Protein 3CLV (pdb70)

InterPro domains:
  IPR001806 Small GTPase [PF00071] (79-202)
  IPR001806 Small GTPase [PS51421] (2-222)
  IPR001806 Small GTPase [SM00174] (9-204)
  IPR005225 Small GTP-binding domain [TIGR00231] (6-197)
  IPR027417 P-loop containing nucleoside triphosphate hydrolase [G3DSA:3.40.50.300] (1-207)
  IPR027417 P-loop containing nucleoside triphosphate hydrolase [SSF52540] (3-219)

GO terms:
  GO:0005768 endosome (C, IDA)
  GO:0032889 regulation of vacuole fusion, non-autophagic (P, IDA)
  GO:0005515 protein binding (F, IPI)

Solvent-accessible surface area: 9212 Å² total; per-residue (Å²): 116,42,128,83,79,114,30,3,27,0,0,0,0,0,52,69,80,0,14,11,52,12,0,27,36,46,12,54,149,111,48,59,97,122,129,83,137,130,59,172,60,72,28,120,25,76,40,72,6,56,24,62,120,141,69,80,136,133,36,0,81,0,84,0,35,1,60,4,0,30,9,66,13,171,103,89,101,56,12,67,118,16,16,198,59,9,16,0,0,0,0,0,0,7,0,29,48,37,98,0,11,83,89,0,52,67,7,0,77,89,0,93,157,63,52,118,28,20,13,0,0,0,0,3,50,46,60,97,128,108,111,16,90,28,133,76,0,67,64,26,2,127,106,30,130,19,40,34,13,52,0,1,3,99,88,27,59,51,3,116,57,0,0,85,54,0,0,85,49,0,25,145,61,30,127

Secondary structure (DSSP, 8-state):
-----SSEEEEEE--TTSSHHHHHHHHHHS---SS-----S-EEEEEEEETT----TTT-EEEEEEEE-TTGGG-TTTHHHHHTT-SEEEEEEETT-HHHHHHHHHHHHHHHHHS--EEEEEEE-TT----S-HHHHHHHHHHTT-EEEEE-TTT-TTHHHHHHHHHHHHHHHH-

Structure (mmCIF, N/CA/C/O backbone):
data_3CLV
#
_entry.id   3CLV
#
_cell.length_a   66.964
_cell.length_b   66.964
_cell.length_c   76.128
_cell.angle_alpha   90.000
_cell.angle_beta   90.000
_cell.angle_gamma   120.000
#
_symmetry.space_group_name_H-M   'P 32 2 1'
#
loop_
_entity.id
_entity.type
_entity.pdbx_description
1 polymer 'Rab5 protein, putative'
2 non-polymer 'CHLORIDE ION'
3 non-polymer "GUANOSINE-5'-DIPHOSPHATE"
4 water water
#
loop_
_atom_site.group_PDB
_atom_site.id
_atom_site.type_symbol
_atom_site.label_atom_id
_atom_site.label_alt_id
_atom_site.label_comp_id
_atom_site.label_asym_id
_atom_site.label_entity_id
_atom_site.label_seq_id
_atom_site.pdbx_PDB_ins_code
_atom_site.Cartn_x
_atom_site.Cartn_y
_atom_site.Cartn_z
_atom_site.occupancy
_atom_site.B_iso_or_equiv
_atom_site.auth_seq_id
_atom_site.auth_comp_id
_atom_site.auth_asym_id
_atom_site.auth_atom_id
_atom_site.pdbx_PDB_model_num
ATOM 1 N N . GLY A 1 1 ? -16.237 11.247 9.397 1.00 36.48 1 GLY A N 1
ATOM 2 C CA . GLY A 1 1 ? -16.040 9.971 8.642 1.00 36.13 1 GLY A CA 1
ATOM 3 C C . GLY A 1 1 ? -15.048 10.129 7.499 1.00 35.66 1 GLY A C 1
ATOM 4 O O . GLY A 1 1 ? -14.784 11.249 7.058 1.00 36.17 1 GLY A O 1
ATOM 5 N N . MET A 1 2 ? -14.561 9.004 6.967 1.00 34.95 2 MET A N 1
ATOM 6 C CA . MET A 1 2 ? -15.224 7.728 7.204 1.00 33.56 2 MET A CA 1
ATOM 7 C C . MET A 1 2 ? -14.421 6.611 7.873 1.00 33.35 2 MET A C 1
ATOM 8 O O . MET A 1 2 ? -13.402 6.145 7.361 1.00 32.55 2 MET A O 1
ATOM 13 N N . GLU A 1 3 ? -14.947 6.188 9.019 1.00 33.34 3 GLU A N 1
ATOM 14 C CA . GLU A 1 3 ? -14.588 4.954 9.713 1.00 33.32 3 GLU A CA 1
ATOM 15 C C . GLU A 1 3 ? -14.853 3.721 8.820 1.00 32.40 3 GLU A C 1
ATOM 16 O O . GLU A 1 3 ? -15.912 3.618 8.208 1.00 32.47 3 GLU A O 1
ATOM 22 N N . LYS A 1 4 ? -13.887 2.804 8.741 1.00 31.41 4 LYS A N 1
ATOM 23 C CA . LYS A 1 4 ? -14.068 1.528 8.038 1.00 30.70 4 LYS A CA 1
ATOM 24 C C . LYS A 1 4 ? -14.934 0.584 8.894 1.00 29.82 4 LYS A C 1
ATOM 25 O O . LYS A 1 4 ? -14.724 0.481 10.104 1.00 29.61 4 LYS A O 1
ATOM 29 N N . LYS A 1 5 ? -15.920 -0.077 8.279 1.00 28.43 5 LYS A N 1
ATOM 30 C CA . LYS A 1 5 ? -16.858 -0.951 9.008 1.00 27.46 5 LYS A CA 1
ATOM 31 C C . LYS A 1 5 ? -16.929 -2.359 8.415 1.00 26.44 5 LYS A C 1
ATOM 32 O O . LYS A 1 5 ? -16.691 -2.547 7.218 1.00 26.19 5 LYS A O 1
ATOM 38 N N . SER A 1 6 ? -17.290 -3.339 9.244 1.00 25.31 6 SER A N 1
ATOM 39 C CA . SER A 1 6 ? -17.476 -4.717 8.766 1.00 25.05 6 SER A CA 1
ATOM 40 C C . SER A 1 6 ? -18.676 -4.851 7.823 1.00 23.54 6 SER A C 1
ATOM 41 O O . SER A 1 6 ? -18.703 -5.740 6.979 1.00 23.28 6 SER A O 1
ATOM 44 N N . SER A 1 7 ? -19.681 -3.993 8.001 1.00 22.30 7 SER A N 1
ATOM 45 C CA . SER A 1 7 ? -20.707 -3.775 6.968 1.00 20.84 7 SER A CA 1
ATOM 46 C C . SER A 1 7 ? -21.309 -2.371 7.038 1.00 20.12 7 SER A C 1
ATOM 47 O O . SER A 1 7 ? -21.222 -1.676 8.065 1.00 19.47 7 SER A O 1
ATOM 50 N N . TYR A 1 8 ? -21.924 -1.972 5.935 1.00 18.66 8 TYR A N 1
ATOM 51 C CA . TYR A 1 8 ? -22.437 -0.630 5.775 1.00 17.35 8 TYR A CA 1
ATOM 52 C C . TYR A 1 8 ? -23.948 -0.681 5.625 1.00 16.39 8 TYR A C 1
ATOM 53 O O . TYR A 1 8 ? -24.470 -1.138 4.590 1.00 15.96 8 TYR A O 1
ATOM 62 N N . LYS A 1 9 ? -24.645 -0.229 6.672 1.00 14.55 9 LYS A N 1
ATOM 63 C CA . LYS A 1 9 ? -26.108 -0.131 6.614 1.00 13.21 9 LYS A CA 1
ATOM 64 C C . LYS A 1 9 ? -26.533 0.724 5.428 1.00 13.05 9 LYS A C 1
ATOM 65 O O . LYS A 1 9 ? -26.017 1.832 5.226 1.00 13.18 9 LYS A O 1
ATOM 71 N N . THR A 1 10 ? -27.460 0.186 4.633 1.00 12.69 10 THR A N 1
ATOM 72 C CA . THR A 1 10 ? -27.910 0.835 3.410 1.00 13.29 10 THR A CA 1
ATOM 73 C C . THR A 1 10 ? -29.423 0.788 3.371 1.00 13.17 10 THR A C 1
ATOM 74 O O . THR A 1 10 ? -30.020 -0.301 3.322 1.00 13.55 10 THR A O 1
ATOM 78 N N . VAL A 1 11 ? -30.051 1.966 3.433 1.00 14.02 11 VAL A N 1
ATOM 79 C CA . VAL A 1 11 ? -31.504 2.045 3.335 1.00 14.35 11 VAL A CA 1
ATOM 80 C C . VAL A 1 11 ? -31.927 2.047 1.865 1.00 14.82 11 VAL A C 1
ATOM 81 O O . VAL A 1 11 ? -31.446 2.852 1.045 1.00 14.88 11 VAL A O 1
ATOM 85 N N . LEU A 1 12 ? -32.818 1.120 1.540 1.00 14.91 12 LEU A N 1
ATOM 86 C CA . LEU A 1 12 ? -33.392 1.065 0.212 1.00 15.29 12 LEU A CA 1
ATOM 87 C C . LEU A 1 12 ? -34.811 1.599 0.304 1.00 16.00 12 LEU A C 1
ATOM 88 O O . LEU A 1 12 ? -35.690 0.985 0.918 1.00 15.39 12 LEU A O 1
ATOM 93 N N . LEU A 1 13 ? -35.014 2.770 -0.296 1.00 16.57 13 LEU A N 1
ATOM 94 C CA . LEU A 1 13 ? -36.175 3.596 -0.068 1.00 17.15 13 LEU A CA 1
ATOM 95 C C . LEU A 1 13 ? -36.823 3.977 -1.396 1.00 16.54 13 LEU A C 1
ATOM 96 O O . LEU A 1 13 ? -36.132 4.191 -2.384 1.00 15.31 13 LEU A O 1
ATOM 101 N N . GLY A 1 14 ? -38.149 4.087 -1.404 1.00 16.01 14 GLY A N 1
ATOM 102 C CA . GLY A 1 14 ? -38.892 4.524 -2.597 1.00 17.15 14 GLY A CA 1
ATOM 103 C C . GLY A 1 14 ? -40.355 4.183 -2.417 1.00 17.23 14 GLY A C 1
ATOM 104 O O . GLY A 1 14 ? -40.700 3.374 -1.546 1.00 16.85 14 GLY A O 1
ATOM 105 N N . GLU A 1 15 ? -41.214 4.792 -3.231 1.00 17.95 15 GLU A N 1
ATOM 106 C CA . GLU A 1 15 ? -42.662 4.542 -3.165 1.00 19.09 15 GLU A CA 1
ATOM 107 C C . GLU A 1 15 ? -42.956 3.062 -3.503 1.00 18.65 15 GLU A C 1
ATOM 108 O O . GLU A 1 15 ? -42.214 2.449 -4.266 1.00 17.84 15 GLU A O 1
ATOM 114 N N . SER A 1 16 ? -44.014 2.470 -2.943 1.00 18.46 16 SER A N 1
ATOM 115 C CA . SER A 1 16 ? -44.399 1.130 -3.388 1.00 18.69 16 SER A CA 1
ATOM 116 C C . SER A 1 16 ? -44.594 1.066 -4.905 1.00 17.82 16 SER A C 1
ATOM 117 O O . SER A 1 16 ? -45.068 2.028 -5.541 1.00 16.90 16 SER A O 1
ATOM 120 N N . SER A 1 17 ? -44.164 -0.067 -5.458 1.00 17.64 17 SER A N 1
ATOM 121 C CA . SER A 1 17 ? -44.249 -0.417 -6.882 1.00 17.98 17 SER A CA 1
ATOM 122 C C . SER A 1 17 ? -43.079 0.031 -7.752 1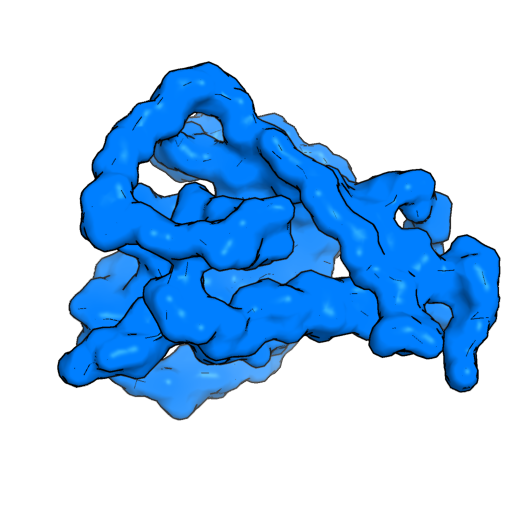.00 17.53 17 SER A C 1
ATOM 123 O O . SER A 1 17 ? -43.026 -0.349 -8.919 1.00 16.93 17 SER A O 1
ATOM 126 N N . VAL A 1 18 ? -42.151 0.815 -7.193 1.00 16.71 18 VAL A N 1
ATOM 127 C CA . VAL A 1 18 ? -40.976 1.305 -7.974 1.00 16.14 18 VAL A CA 1
ATOM 128 C C . VAL A 1 18 ? -39.967 0.216 -8.299 1.00 15.57 18 VAL A C 1
ATOM 129 O O . VAL A 1 18 ? -39.202 0.341 -9.254 1.00 16.37 18 VAL A O 1
ATOM 133 N N . GLY A 1 19 ? -39.973 -0.872 -7.532 1.00 14.82 19 GLY A N 1
ATOM 134 C CA . GLY A 1 19 ? -39.132 -2.013 -7.865 1.00 13.33 19 GLY A CA 1
ATOM 135 C C . GLY A 1 19 ? -38.037 -2.363 -6.863 1.00 13.66 19 GLY A C 1
ATOM 136 O O . GLY A 1 19 ? -37.091 -3.067 -7.209 1.00 13.67 19 GLY A O 1
ATOM 137 N N . LYS A 1 20 ? -38.169 -1.900 -5.622 1.00 13.03 20 LYS A N 1
ATOM 138 C CA . LYS A 1 20 ? -37.194 -2.216 -4.563 1.00 13.15 20 LYS A CA 1
ATOM 139 C C . LYS A 1 20 ? -37.023 -3.729 -4.343 1.00 12.94 20 LYS A C 1
ATOM 140 O O . LYS A 1 20 ? -35.901 -4.216 -4.309 1.00 12.64 20 LYS A O 1
ATOM 146 N N . SER A 1 21 ? -38.116 -4.484 -4.208 1.00 13.65 21 SER A N 1
ATOM 147 C CA . SER A 1 21 ? -37.952 -5.917 -3.917 1.00 13.86 21 SER A CA 1
ATOM 148 C C . SER A 1 21 ? -37.307 -6.586 -5.127 1.00 13.77 21 SER A C 1
ATOM 149 O O . SER A 1 21 ? -36.538 -7.524 -4.978 1.00 13.87 21 SER A O 1
ATOM 152 N N . SER A 1 22 ? -37.617 -6.066 -6.318 1.00 13.81 22 SER A N 1
ATOM 153 C CA . SER A 1 22 ? -37.072 -6.575 -7.576 1.00 14.24 22 SER A CA 1
ATOM 154 C C . SER A 1 22 ? -35.576 -6.295 -7.724 1.00 14.74 22 SER A C 1
ATOM 155 O O . SER A 1 22 ? -34.815 -7.159 -8.174 1.00 14.15 22 SER A O 1
ATOM 158 N N . ILE A 1 23 ? -35.144 -5.094 -7.327 1.00 15.07 23 ILE A N 1
ATOM 159 C CA . ILE A 1 23 ? -33.708 -4.806 -7.283 1.00 14.72 23 ILE A CA 1
ATOM 160 C C . ILE A 1 23 ? -32.988 -5.814 -6.378 1.00 14.94 23 ILE A C 1
ATOM 161 O O . ILE A 1 23 ? -31.942 -6.349 -6.750 1.00 14.45 23 ILE A O 1
ATOM 166 N N . VAL A 1 24 ? -33.538 -6.072 -5.189 1.00 14.49 24 VAL A N 1
ATOM 167 C CA . VAL A 1 24 ? -32.955 -7.047 -4.267 1.00 15.55 24 VAL A CA 1
ATOM 168 C C . VAL A 1 24 ? -32.956 -8.478 -4.858 1.00 15.93 24 VAL A C 1
ATOM 169 O O . VAL A 1 24 ? -31.978 -9.202 -4.730 1.00 16.31 24 VAL A O 1
ATOM 173 N N . LEU A 1 25 ? -34.054 -8.880 -5.493 1.00 16.43 25 LEU A N 1
ATOM 174 C CA . LEU A 1 25 ? -34.116 -10.238 -6.031 1.00 16.35 25 LEU A CA 1
ATOM 175 C C . LEU A 1 25 ? -33.111 -10.471 -7.171 1.00 16.81 25 LEU A C 1
ATOM 176 O O . LEU A 1 25 ? -32.457 -11.527 -7.246 1.00 16.86 25 LEU A O 1
ATOM 181 N N . ARG A 1 26 ? -33.009 -9.482 -8.054 1.00 17.88 26 ARG A N 1
ATOM 182 C CA . ARG A 1 26 ? -32.099 -9.506 -9.196 1.00 18.50 26 ARG A CA 1
ATOM 183 C C . ARG A 1 26 ? -30.672 -9.475 -8.666 1.00 18.93 26 ARG A C 1
ATOM 184 O O . ARG A 1 26 ? -29.837 -10.273 -9.081 1.00 19.09 26 ARG A O 1
ATOM 192 N N . LEU A 1 27 ? -30.417 -8.584 -7.709 1.00 19.02 27 LEU A N 1
ATOM 193 C CA . LEU A 1 27 ? -29.090 -8.469 -7.110 1.00 19.33 27 LEU A CA 1
ATOM 194 C C . LEU A 1 27 ? -28.631 -9.761 -6.441 1.00 19.35 27 LEU A C 1
ATOM 195 O O . LEU A 1 27 ? -27.516 -10.235 -6.700 1.00 20.18 27 LEU A O 1
ATOM 200 N N . THR A 1 28 ? -29.492 -10.348 -5.614 1.00 20.01 28 THR A N 1
ATOM 201 C CA . THR A 1 28 ? -29.073 -11.4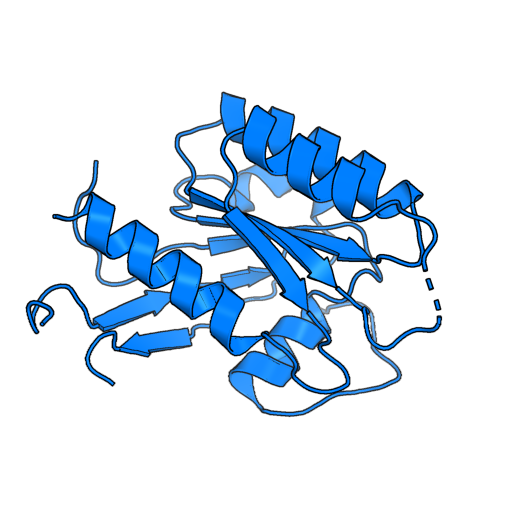42 -4.748 1.00 20.04 28 THR A CA 1
ATOM 202 C C . THR A 1 28 ? -29.316 -12.842 -5.308 1.00 20.81 28 THR A C 1
ATOM 203 O O . THR A 1 28 ? -28.631 -13.802 -4.920 1.00 19.49 28 THR A O 1
ATOM 207 N N . LYS A 1 29 ? -30.268 -12.964 -6.229 1.00 21.23 29 LYS A N 1
ATOM 208 C CA . LYS A 1 29 ? -30.669 -14.273 -6.719 1.00 22.95 29 LYS A CA 1
ATOM 209 C C . LYS A 1 29 ? -30.756 -14.333 -8.254 1.00 23.22 29 LYS A C 1
ATOM 210 O O . LYS A 1 29 ? -31.164 -15.353 -8.824 1.00 24.34 29 LYS A O 1
ATOM 216 N N . ASP A 1 30 ? -30.350 -13.244 -8.911 1.00 22.77 30 ASP A N 1
ATOM 217 C CA . ASP A 1 30 ? -30.324 -13.144 -10.370 1.00 22.64 30 ASP A CA 1
ATOM 218 C C . ASP A 1 30 ? -31.646 -13.598 -11.004 1.00 22.03 30 ASP A C 1
ATOM 219 O O . ASP A 1 30 ? -31.657 -14.370 -11.976 1.00 20.25 30 ASP A O 1
ATOM 224 N N . THR A 1 31 ? -32.748 -13.110 -10.430 1.00 20.82 31 THR A N 1
ATOM 225 C CA . THR A 1 31 ? -34.097 -13.542 -10.767 1.00 21.80 31 THR A CA 1
ATOM 226 C C . THR A 1 31 ? -35.024 -12.338 -10.806 1.00 21.00 31 THR A C 1
ATOM 227 O O . THR A 1 31 ? -34.848 -11.394 -10.034 1.00 21.26 31 THR A O 1
ATOM 231 N N . PHE A 1 32 ? -36.008 -12.377 -11.704 1.00 19.99 32 PHE A N 1
ATOM 232 C CA . PHE A 1 32 ? -37.050 -11.357 -11.760 1.00 19.64 32 PHE A CA 1
ATOM 233 C C . PHE A 1 32 ? -38.450 -11.975 -11.776 1.00 19.99 32 PHE A C 1
ATOM 234 O O . PHE A 1 32 ? -38.700 -12.937 -12.520 1.00 19.47 32 PHE A O 1
ATOM 242 N N . HIS A 1 33 ? -39.359 -11.398 -10.978 1.00 19.48 33 HIS A N 1
ATOM 243 C CA . HIS A 1 33 ? -40.777 -11.783 -10.982 1.00 19.09 33 HIS A CA 1
ATOM 244 C C . HIS A 1 33 ? -41.653 -10.644 -11.491 1.00 19.44 33 HIS A C 1
ATOM 245 O O . HIS A 1 33 ? -41.624 -9.549 -10.922 1.00 18.82 33 HIS A O 1
ATOM 252 N N . GLU A 1 34 ? -42.436 -10.921 -12.549 1.00 19.35 34 GLU A N 1
ATOM 253 C CA A GLU A 1 34 ? -43.317 -9.916 -13.159 0.50 19.86 34 GLU A CA 1
ATOM 254 C CA B GLU A 1 34 ? -43.333 -9.938 -13.170 0.50 19.99 34 GLU A CA 1
ATOM 255 C C . GLU A 1 34 ? -44.447 -9.501 -12.214 1.00 19.89 34 GLU A C 1
ATOM 256 O O . GLU A 1 34 ? -44.998 -8.402 -12.333 1.00 19.79 34 GLU A O 1
ATOM 267 N N . ASN A 1 35 ? -44.786 -10.386 -11.278 1.00 20.22 35 ASN A N 1
ATOM 268 C CA . ASN A 1 35 ? -45.797 -10.133 -10.249 1.00 19.90 35 ASN A CA 1
ATOM 269 C C . ASN A 1 35 ? -45.125 -10.266 -8.894 1.00 19.04 35 ASN A C 1
ATOM 270 O O . ASN A 1 35 ? -44.322 -11.160 -8.696 1.00 17.69 35 ASN A O 1
ATOM 275 N N . THR A 1 36 ? -45.435 -9.360 -7.973 1.00 18.70 36 THR A N 1
ATOM 276 C CA . THR A 1 36 ? -44.820 -9.393 -6.641 1.00 18.24 36 THR A CA 1
ATOM 277 C C . THR A 1 36 ? -45.900 -9.186 -5.594 1.00 18.17 36 THR A C 1
ATOM 278 O O . THR A 1 36 ? -46.954 -8.654 -5.895 1.00 17.68 36 THR A O 1
ATOM 282 N N . ASN A 1 37 ? -45.636 -9.627 -4.367 1.00 18.41 37 ASN A N 1
ATOM 283 C CA . ASN A 1 37 ? -46.598 -9.507 -3.283 1.00 18.50 37 ASN A CA 1
ATOM 284 C C . ASN A 1 37 ? -46.104 -8.479 -2.272 1.00 19.14 37 ASN A C 1
ATOM 285 O O . ASN A 1 37 ? -44.922 -8.153 -2.247 1.00 18.70 37 ASN A O 1
ATOM 290 N N . THR A 1 38 ? -47.022 -8.001 -1.430 1.00 19.66 38 THR A N 1
ATOM 291 C CA . THR A 1 38 ? -46.681 -7.187 -0.266 1.00 20.36 38 THR A CA 1
ATOM 292 C C . THR A 1 38 ? -45.761 -7.991 0.653 1.00 20.21 38 THR A C 1
ATOM 293 O O . THR A 1 38 ? -45.909 -9.211 0.801 1.00 20.25 38 THR A O 1
ATOM 297 N N . THR A 1 39 ? -44.818 -7.289 1.266 1.00 20.53 39 THR A N 1
ATOM 298 C CA . THR A 1 39 ? -43.791 -7.889 2.084 1.00 20.45 39 THR A CA 1
ATOM 299 C C . THR A 1 39 ? -44.354 -8.316 3.442 1.00 19.84 39 THR A C 1
ATOM 300 O O . THR A 1 39 ? -45.201 -7.633 4.043 1.00 20.39 39 THR A O 1
ATOM 304 N N . ILE A 1 40 ? -43.924 -9.487 3.884 1.00 17.90 40 ILE A N 1
ATOM 305 C CA . ILE A 1 40 ? -44.314 -10.002 5.178 1.00 17.6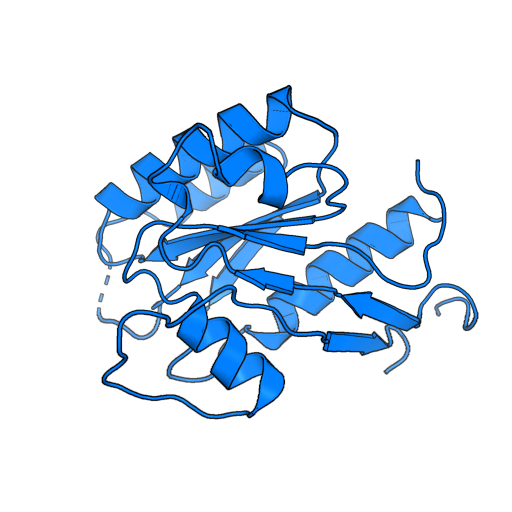7 40 ILE A CA 1
ATOM 306 C C . ILE A 1 40 ? -43.125 -9.795 6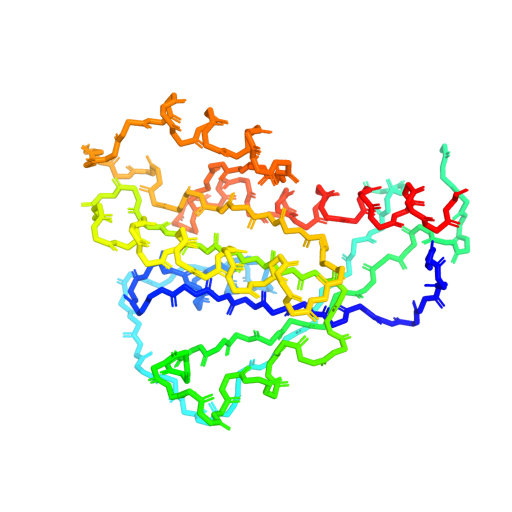.109 1.00 17.83 40 ILE A C 1
ATOM 307 O O . ILE A 1 40 ? -42.084 -10.404 5.909 1.00 17.72 40 ILE A O 1
ATOM 312 N N . GLY A 1 41 ? -43.273 -8.916 7.103 1.00 18.13 41 GLY A N 1
ATOM 313 C CA . GLY A 1 41 ? -42.221 -8.695 8.102 1.00 18.75 41 GLY A CA 1
ATOM 314 C C . GLY A 1 41 ? -41.142 -7.764 7.581 1.00 19.58 41 GLY A C 1
ATOM 315 O O . GLY A 1 41 ? -41.262 -7.240 6.476 1.00 20.37 41 GLY A O 1
ATOM 316 N N . ALA A 1 42 ? -40.092 -7.554 8.370 1.00 19.48 42 ALA A N 1
ATOM 317 C CA . ALA A 1 42 ? -38.977 -6.690 7.972 1.00 19.51 42 ALA A CA 1
ATOM 318 C C . ALA A 1 42 ? -38.139 -7.326 6.859 1.00 19.70 42 ALA A C 1
ATOM 319 O O . ALA A 1 42 ? -37.992 -8.557 6.794 1.00 19.31 42 ALA A O 1
ATOM 321 N N . SER A 1 43 ? -37.605 -6.480 5.979 1.00 18.66 43 SER A N 1
ATOM 322 C CA . SER A 1 43 ? -36.939 -6.948 4.766 1.00 18.90 43 SER A CA 1
ATOM 323 C C . SER A 1 43 ? -35.460 -6.566 4.767 1.00 18.91 43 SER A C 1
ATOM 324 O O . SER A 1 43 ? -35.130 -5.392 4.582 1.00 18.63 43 SER A O 1
ATOM 327 N N . PHE A 1 44 ? -34.583 -7.550 4.990 1.00 18.88 44 PHE A N 1
ATOM 328 C CA . PHE A 1 44 ? -33.133 -7.331 4.988 1.00 20.05 44 PHE A CA 1
ATOM 329 C C . PHE A 1 44 ? -32.417 -8.292 4.054 1.00 20.57 44 PHE A C 1
ATOM 330 O O . PHE A 1 44 ? -32.885 -9.424 3.831 1.00 19.99 44 PHE A O 1
ATOM 338 N N . CYS A 1 45 ? -31.267 -7.843 3.553 1.00 20.56 45 CYS A N 1
ATOM 339 C CA A CYS A 1 45 ? -30.364 -8.703 2.787 0.50 19.67 45 CYS A CA 1
ATOM 340 C CA B CYS A 1 45 ? -30.388 -8.647 2.720 0.50 20.82 45 CYS A CA 1
ATOM 341 C C . CYS A 1 45 ? -28.960 -8.117 2.814 1.00 20.33 45 CYS A C 1
ATOM 342 O O . CYS A 1 45 ? -28.763 -6.952 3.133 1.00 19.95 45 CYS A O 1
ATOM 347 N N . THR A 1 46 ? -27.971 -8.953 2.512 1.00 20.51 46 THR A N 1
ATOM 348 C CA . THR A 1 46 ? -26.587 -8.474 2.435 1.00 21.09 46 THR A CA 1
ATOM 349 C C . THR A 1 46 ? -26.011 -8.673 1.027 1.00 21.95 46 THR A C 1
ATOM 350 O O . THR A 1 46 ? -26.526 -9.464 0.236 1.00 21.97 46 THR A O 1
ATOM 354 N N . TYR A 1 47 ? -24.968 -7.919 0.708 1.00 21.68 47 TYR A N 1
ATOM 355 C CA . TYR A 1 47 ? -24.330 -8.028 -0.582 1.00 22.19 47 TYR A CA 1
ATOM 356 C C . TYR A 1 47 ? -22.917 -7.513 -0.455 1.00 22.74 47 TYR A C 1
ATOM 357 O O . TYR A 1 47 ? -22.670 -6.495 0.207 1.00 21.93 47 TYR A O 1
ATOM 366 N N . VAL A 1 48 ? -21.984 -8.227 -1.079 1.00 23.12 48 VAL A N 1
ATOM 367 C CA . VAL A 1 48 ? -20.582 -7.863 -0.988 1.00 23.94 48 VAL A CA 1
ATOM 368 C C . VAL A 1 48 ? -20.072 -7.434 -2.355 1.00 24.72 48 VAL A C 1
ATOM 369 O O . VAL A 1 48 ? -20.297 -8.111 -3.354 1.00 24.92 48 VAL A O 1
ATOM 373 N N . VAL A 1 49 ? -19.402 -6.295 -2.397 1.00 25.52 49 VAL A N 1
ATOM 374 C CA . VAL A 1 49 ? -18.671 -5.875 -3.580 1.00 26.54 49 VAL A CA 1
ATOM 375 C C . VAL A 1 49 ? -17.199 -5.953 -3.207 1.00 28.43 49 VAL A C 1
ATOM 376 O O . VAL A 1 49 ? -16.774 -5.370 -2.207 1.00 28.22 49 VAL A O 1
ATOM 380 N N . ASN A 1 50 ? -16.418 -6.686 -3.988 1.00 30.46 50 ASN A N 1
ATOM 381 C CA . ASN A 1 50 ? -14.967 -6.551 -3.867 1.00 33.13 50 ASN A CA 1
ATOM 382 C C . ASN A 1 50 ? -14.458 -5.698 -5.021 1.00 33.77 50 ASN A C 1
ATOM 383 O O . ASN A 1 50 ? -14.636 -6.052 -6.191 1.00 33.88 50 ASN A O 1
ATOM 388 N N . LEU A 1 51 ? -13.846 -4.566 -4.679 1.00 34.99 51 LEU A N 1
ATOM 389 C CA . LEU A 1 51 ? -13.497 -3.541 -5.662 1.00 36.38 51 LEU A CA 1
ATOM 390 C C . LEU A 1 51 ? -12.368 -3.956 -6.608 1.00 37.63 51 LEU A C 1
ATOM 391 O O . LEU A 1 51 ? -12.327 -3.505 -7.753 1.00 37.71 51 LEU A O 1
ATOM 396 N N . ASN A 1 52 ? -11.479 -4.823 -6.122 1.00 38.99 52 ASN A N 1
ATOM 397 C CA . ASN A 1 52 ? -10.419 -5.432 -6.937 1.00 40.66 52 ASN A CA 1
ATOM 398 C C . ASN A 1 52 ? -10.891 -6.566 -7.855 1.00 41.50 52 ASN A C 1
ATOM 399 O O . ASN A 1 52 ? -10.060 -7.246 -8.461 1.00 41.76 52 ASN A O 1
ATOM 404 N N . ASP A 1 53 ? -12.205 -6.783 -7.938 1.00 42.34 53 ASP A N 1
ATOM 405 C CA . ASP A 1 53 ? -12.761 -7.917 -8.688 1.00 42.89 53 ASP A CA 1
ATOM 406 C C . ASP A 1 53 ? -14.031 -7.540 -9.446 1.00 43.16 53 ASP A C 1
ATOM 407 O O . ASP A 1 53 ? -14.156 -6.426 -9.957 1.00 43.66 53 ASP A O 1
ATOM 409 N N . ASN A 1 85 ? -5.505 -2.083 -7.690 1.00 58.99 85 ASN A N 1
ATOM 410 C CA . ASN A 1 85 ? -5.384 -0.653 -7.433 1.00 59.04 85 ASN A CA 1
ATOM 411 C C . ASN A 1 85 ? -5.972 -0.244 -6.080 1.00 59.04 85 ASN A C 1
ATOM 412 O O . ASN A 1 85 ? -5.802 0.899 -5.640 1.00 59.30 85 ASN A O 1
ATOM 414 N N . TYR A 1 86 ? -6.648 -1.188 -5.424 1.00 58.84 86 TYR A N 1
ATOM 415 C CA . TYR A 1 86 ? -7.303 -0.946 -4.139 1.00 58.52 86 TYR A CA 1
ATOM 416 C C . TYR A 1 86 ? -6.651 -1.740 -3.005 1.00 58.39 86 TYR A C 1
ATOM 417 O O . TYR A 1 86 ? -6.187 -2.873 -3.207 1.00 58.39 86 TYR A O 1
ATOM 426 N N . ASN A 1 87 ? -6.642 -1.146 -1.811 1.00 57.97 87 ASN A N 1
ATOM 427 C CA . ASN A 1 87 ? -6.109 -1.792 -0.610 1.00 57.65 87 ASN A CA 1
ATOM 428 C C . ASN A 1 87 ? -6.999 -2.943 -0.156 1.00 57.20 87 ASN A C 1
ATOM 429 O O . ASN A 1 87 ? -8.160 -2.729 0.214 1.00 57.24 87 ASN A O 1
ATOM 434 N N . GLU A 1 88 ? -6.435 -4.153 -0.172 1.00 56.53 88 GLU A N 1
ATOM 435 C CA . GLU A 1 88 ? -7.167 -5.403 0.095 1.00 55.96 88 GLU A CA 1
ATOM 436 C C . GLU A 1 88 ? -7.952 -5.413 1.409 1.00 54.99 88 GLU A C 1
ATOM 437 O O . GLU A 1 88 ? -8.957 -6.120 1.535 1.00 54.78 88 GLU A O 1
ATOM 443 N N . ASN A 1 89 ? -7.489 -4.622 2.374 1.00 53.85 89 ASN A N 1
ATOM 444 C CA . ASN A 1 89 ? -8.132 -4.518 3.684 1.00 52.71 89 ASN A CA 1
ATOM 445 C C . ASN A 1 89 ? -9.410 -3.673 3.671 1.00 51.47 89 ASN A C 1
ATOM 446 O O . ASN A 1 89 ? -10.348 -3.940 4.431 1.00 51.60 89 ASN A O 1
ATOM 451 N N . LEU A 1 90 ? -9.440 -2.662 2.805 1.00 49.63 90 LEU A N 1
ATOM 452 C CA . LEU A 1 90 ? -10.531 -1.678 2.785 1.00 47.93 90 LEU A CA 1
ATOM 453 C C . LEU A 1 90 ? -11.579 -1.933 1.701 1.00 46.48 90 LEU A C 1
ATOM 454 O O . LEU A 1 90 ? -12.721 -1.477 1.817 1.00 46.54 90 LEU A O 1
ATOM 459 N N . CYS A 1 91 ? -11.190 -2.672 0.667 1.00 44.59 91 CYS A N 1
ATOM 460 C CA . CYS A 1 91 ? -11.931 -2.701 -0.591 1.00 42.72 91 CYS A CA 1
ATOM 461 C C . CYS A 1 91 ? -12.867 -3.897 -0.755 1.00 40.77 91 CYS A C 1
ATOM 462 O O . CYS A 1 91 ? -13.406 -4.130 -1.850 1.00 40.88 91 CYS A O 1
ATOM 465 N N . ASN A 1 92 ? -13.033 -4.668 0.312 1.00 38.12 92 ASN A N 1
ATOM 466 C CA . ASN A 1 92 ? -14.084 -5.666 0.358 1.00 35.75 92 ASN A CA 1
ATOM 467 C C . ASN A 1 92 ? -15.257 -5.056 1.117 1.00 33.05 92 ASN A C 1
ATOM 468 O O . ASN A 1 92 ? -15.247 -4.986 2.349 1.00 32.55 92 ASN A O 1
ATOM 473 N N . ILE A 1 93 ? -16.252 -4.594 0.369 1.00 29.74 93 ILE A N 1
ATOM 474 C CA . ILE A 1 93 ? -17.329 -3.794 0.946 1.00 26.85 93 ILE A CA 1
ATOM 475 C C . ILE A 1 93 ? -18.648 -4.553 1.024 1.00 25.32 93 ILE A C 1
ATOM 476 O O . ILE A 1 93 ? -19.223 -4.946 0.001 1.00 23.48 93 ILE A O 1
ATOM 481 N N . LYS A 1 94 ? -19.100 -4.765 2.258 1.00 23.04 94 LYS A N 1
ATOM 482 C CA . LYS A 1 94 ? -20.321 -5.514 2.527 1.00 21.85 94 LYS A CA 1
ATOM 483 C C . LYS A 1 94 ? -21.478 -4.574 2.861 1.00 20.23 94 LYS A C 1
ATOM 484 O O . LYS A 1 94 ? -21.379 -3.746 3.766 1.00 19.87 94 LYS A O 1
ATOM 490 N N . PHE A 1 95 ? -22.560 -4.692 2.094 1.00 18.68 95 PHE A N 1
ATOM 491 C CA . PHE A 1 95 ? -23.759 -3.882 2.291 1.00 18.23 95 PHE A CA 1
ATOM 492 C C . PHE A 1 95 ? -24.777 -4.638 3.126 1.00 18.09 95 PHE A C 1
ATOM 493 O O . PHE A 1 95 ? -25.018 -5.812 2.861 1.00 18.08 95 PHE A O 1
ATOM 501 N N . ASP A 1 96 ? -25.339 -3.976 4.143 1.00 17.11 96 ASP A N 1
ATOM 502 C CA A ASP A 1 96 ? -26.468 -4.512 4.882 0.50 17.06 96 ASP A CA 1
ATOM 503 C CA B ASP A 1 96 ? -26.484 -4.525 4.858 0.50 17.20 96 ASP A CA 1
ATOM 504 C C . ASP A 1 96 ? -27.695 -3.714 4.431 1.00 16.74 96 ASP A C 1
ATOM 505 O O . ASP A 1 96 ? -27.907 -2.594 4.895 1.00 17.38 96 ASP A O 1
ATOM 514 N N . ILE A 1 97 ? -28.475 -4.288 3.518 1.00 16.29 97 ILE A N 1
ATOM 515 C CA . ILE A 1 97 ? -29.577 -3.570 2.865 1.00 15.85 97 ILE A CA 1
ATOM 516 C C . ILE A 1 97 ? -30.898 -3.744 3.584 1.00 15.10 97 ILE A C 1
ATOM 517 O O . ILE A 1 97 ? -31.379 -4.866 3.755 1.00 14.61 97 ILE A O 1
ATOM 522 N N . TRP A 1 98 ? -31.482 -2.619 3.985 1.00 14.94 98 TRP A N 1
ATOM 523 C CA . TRP A 1 98 ? -32.768 -2.586 4.625 1.00 14.55 98 TRP A CA 1
ATOM 524 C C . TRP A 1 98 ? -33.766 -2.008 3.633 1.00 14.58 98 TRP A C 1
ATOM 525 O O . TRP A 1 98 ? -33.750 -0.800 3.363 1.00 14.45 98 TRP A O 1
ATOM 536 N N . ASP A 1 99 ? -34.668 -2.854 3.135 1.00 14.16 99 ASP A N 1
ATOM 537 C CA . ASP A 1 99 ? -35.718 -2.417 2.204 1.00 14.94 99 ASP A CA 1
ATOM 538 C C . ASP A 1 99 ? -36.925 -1.952 2.997 1.00 15.16 99 ASP A C 1
ATOM 539 O O . ASP A 1 99 ? -37.538 -2.743 3.711 1.00 13.87 99 ASP A O 1
ATOM 544 N N . THR A 1 100 ? -37.252 -0.662 2.884 1.00 14.75 100 THR A N 1
ATOM 545 C CA . THR A 1 100 ? -38.378 -0.106 3.654 1.00 15.56 100 THR A CA 1
ATOM 546 C C . THR A 1 100 ? -39.670 -0.897 3.384 1.00 15.85 100 THR A C 1
ATOM 547 O O . THR A 1 100 ? -40.488 -1.071 4.287 1.00 17.11 100 THR A O 1
ATOM 551 N N . ALA A 1 101 ? -39.827 -1.365 2.145 1.00 16.91 101 ALA A N 1
ATOM 552 C C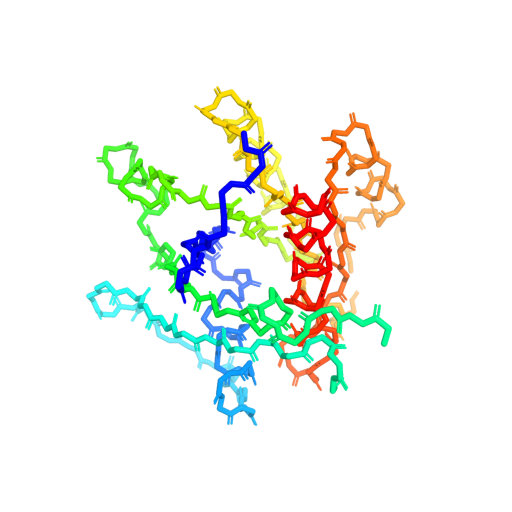A . ALA A 1 101 ? -40.864 -2.341 1.728 1.00 17.19 101 ALA A CA 1
ATOM 553 C C . ALA A 1 101 ? -42.288 -2.017 2.154 1.00 17.91 101 ALA A C 1
ATOM 554 O O . ALA A 1 101 ? -43.085 -2.941 2.395 1.00 18.18 101 ALA A O 1
ATOM 556 N N . GLY A 1 102 ? -42.607 -0.727 2.232 1.00 18.49 102 GLY A N 1
ATOM 557 C CA . GLY A 1 102 ? -43.942 -0.281 2.647 1.00 18.56 102 GLY A CA 1
ATOM 558 C C . GLY A 1 102 ? -43.917 0.593 3.896 1.00 19.44 102 GLY A C 1
ATOM 559 O O . GLY A 1 102 ? -44.811 1.420 4.088 1.00 19.68 102 GLY A O 1
ATOM 560 N N . GLN A 1 103 ? -42.885 0.435 4.727 1.00 19.44 103 GLN A N 1
ATOM 561 C CA . GLN A 1 103 ? -42.767 1.206 5.974 1.00 20.89 103 GLN A CA 1
ATOM 562 C C . GLN A 1 103 ? -42.407 2.681 5.782 1.00 21.58 103 GLN A C 1
ATOM 563 O O . GLN A 1 103 ? -42.525 3.485 6.713 1.00 21.12 103 GLN A O 1
ATOM 569 N N . GLU A 1 104 ? -41.990 3.041 4.570 1.00 22.78 104 GLU A N 1
ATOM 570 C CA . GLU A 1 104 ? -41.710 4.438 4.223 1.00 23.61 104 GLU A CA 1
ATOM 571 C C . GLU A 1 104 ? -42.964 5.324 4.381 1.00 25.40 104 GLU A C 1
ATOM 572 O O . GLU A 1 104 ? -42.855 6.545 4.466 1.00 25.09 104 GLU A O 1
ATOM 578 N N . ARG A 1 105 ? -44.140 4.695 4.423 1.00 26.99 105 ARG A N 1
ATOM 579 C CA . ARG A 1 105 ? -45.409 5.394 4.702 1.00 28.94 105 ARG A CA 1
ATOM 580 C C . ARG A 1 105 ? -45.510 5.930 6.141 1.00 29.72 105 ARG A C 1
ATOM 581 O O . ARG A 1 105 ?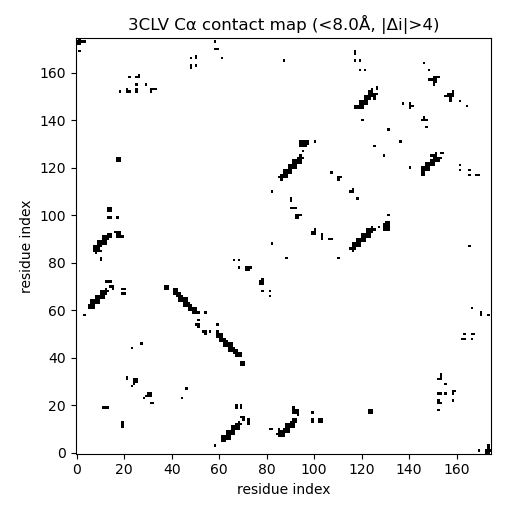 -46.255 6.891 6.414 1.00 29.80 105 ARG A O 1
ATOM 589 N N . TYR A 1 106 ? -44.756 5.329 7.057 1.00 29.67 106 TYR A N 1
ATOM 590 C CA . TYR A 1 106 ? -44.927 5.610 8.473 1.00 30.35 106 TYR A CA 1
ATOM 591 C C . TYR A 1 106 ? -43.791 6.448 9.059 1.00 30.78 106 TYR A C 1
ATOM 592 O O . TYR A 1 106 ? -42.657 5.978 9.195 1.00 29.91 106 TYR A O 1
ATOM 601 N N . ALA A 1 107 ? -44.116 7.698 9.406 1.00 31.09 107 ALA A N 1
ATOM 602 C CA . ALA A 1 107 ? -43.109 8.691 9.809 1.00 31.59 107 ALA A CA 1
ATOM 603 C C . ALA A 1 107 ? -42.388 8.317 11.090 1.00 31.62 107 ALA A C 1
ATOM 604 O O . ALA A 1 107 ? -41.249 8.726 11.308 1.00 31.91 107 ALA A O 1
ATOM 606 N N . SER A 1 108 ? -43.060 7.546 11.939 1.00 31.17 108 SER A N 1
ATOM 607 C CA . SER A 1 108 ? -42.475 7.105 13.195 1.00 30.95 108 SER A CA 1
ATOM 608 C C . SER A 1 108 ? -41.669 5.793 13.064 1.00 29.48 108 SER A C 1
ATOM 609 O O . SER A 1 108 ? -40.993 5.378 14.006 1.00 29.70 108 SER A O 1
ATOM 612 N N . ILE A 1 109 ? -41.768 5.133 11.910 1.00 27.84 109 ILE A N 1
ATOM 613 C CA . ILE A 1 109 ? -41.044 3.872 11.678 1.00 26.53 109 ILE A CA 1
ATOM 614 C C . ILE A 1 109 ? -39.823 4.106 10.790 1.00 25.64 109 ILE A C 1
ATOM 615 O O . ILE A 1 109 ? -38.752 3.571 11.045 1.00 25.51 109 ILE A O 1
ATOM 620 N N . VAL A 1 110 ? -39.979 4.923 9.757 1.00 24.47 110 VAL A N 1
ATOM 621 C CA . VAL A 1 110 ? -38.890 5.136 8.792 1.00 23.33 110 VAL A CA 1
ATOM 622 C C . VAL A 1 110 ? -37.522 5.594 9.376 1.00 22.29 110 VAL A C 1
ATOM 623 O O . VAL A 1 110 ? -36.488 5.207 8.859 1.00 20.89 110 VAL A O 1
ATOM 627 N N . PRO A 1 111 ? -37.513 6.416 10.453 1.00 21.81 111 PRO A N 1
ATOM 628 C CA . PRO A 1 111 ? -36.220 6.773 11.067 1.00 20.62 111 PRO A CA 1
ATOM 629 C C . PRO A 1 111 ? -35.362 5.569 11.523 1.00 19.59 111 PRO A C 1
ATOM 630 O O . PRO A 1 111 ? -34.131 5.683 11.584 1.00 19.26 111 PRO A O 1
ATOM 634 N N . LEU A 1 112 ? -36.010 4.445 11.823 1.00 18.44 112 LEU A N 1
ATOM 635 C CA . LEU A 1 112 ? -35.305 3.210 12.188 1.00 17.50 112 LEU A CA 1
ATOM 636 C C . LEU A 1 112 ? -34.464 2.724 11.012 1.00 16.86 112 LEU A C 1
ATOM 637 O O . LEU A 1 112 ? -33.408 2.125 11.208 1.00 16.77 112 LEU A O 1
ATOM 642 N N . TYR A 1 113 ? -34.948 2.992 9.796 1.00 16.05 113 TYR A N 1
ATOM 643 C CA . TYR A 1 113 ? -34.228 2.630 8.559 1.00 16.85 113 TYR A CA 1
ATOM 644 C C . TYR A 1 113 ? -33.076 3.573 8.250 1.00 17.41 113 TYR A C 1
ATOM 645 O O . TYR A 1 113 ? -32.044 3.131 7.752 1.00 17.70 113 TYR A O 1
ATOM 654 N N . TYR A 1 114 ? -33.259 4.862 8.528 1.00 18.38 114 TYR A N 1
ATOM 655 C CA . TYR A 1 114 ? -32.235 5.876 8.273 1.00 19.44 114 TYR A CA 1
ATOM 656 C C . TYR A 1 114 ? -31.094 5.895 9.268 1.00 18.58 114 TYR A C 1
ATOM 657 O O . TYR A 1 114 ? -29.955 6.152 8.876 1.00 17.31 114 TYR A O 1
ATOM 666 N N . ARG A 1 115 ? -31.408 5.701 10.558 1.00 17.51 115 ARG A N 1
ATOM 667 C CA . ARG A 1 115 ? -30.420 5.886 11.627 1.00 17.22 115 ARG A CA 1
ATOM 668 C C . ARG A 1 115 ? -29.196 4.984 11.499 1.00 16.87 115 ARG A C 1
ATOM 669 O O . ARG A 1 115 ? -29.320 3.756 11.452 1.00 16.48 115 ARG A O 1
ATOM 677 N N . GLY A 1 116 ? -28.026 5.612 11.419 1.00 15.88 116 GLY A N 1
ATOM 678 C CA . GLY A 1 116 ? -26.770 4.886 11.296 1.00 15.66 116 GLY A CA 1
ATOM 679 C C . GLY A 1 116 ? -26.499 4.311 9.912 1.00 15.09 116 GLY A C 1
ATOM 680 O O . GLY A 1 116 ? -25.569 3.529 9.748 1.00 14.97 116 GLY A O 1
ATOM 681 N N . ALA A 1 117 ? -27.313 4.670 8.920 1.00 15.01 117 ALA A N 1
ATOM 682 C CA . ALA A 1 117 ? -27.070 4.199 7.552 1.00 14.90 117 ALA A CA 1
ATOM 683 C C . ALA A 1 117 ? -25.914 4.976 6.935 1.00 15.19 117 ALA A C 1
ATOM 684 O O . ALA A 1 117 ? -25.802 6.196 7.124 1.00 15.10 117 ALA A O 1
ATOM 686 N N . THR A 1 118 ? -25.048 4.260 6.225 1.00 14.90 118 THR A N 1
ATOM 687 C CA . THR A 1 118 ? -23.948 4.860 5.455 1.00 15.52 118 THR A CA 1
ATOM 688 C C . THR A 1 118 ? -24.480 5.320 4.112 1.00 15.50 118 THR A C 1
ATOM 689 O O . THR A 1 118 ? -24.141 6.399 3.636 1.00 15.78 118 THR A O 1
ATOM 693 N N . CYS A 1 119 ? -25.336 4.496 3.514 1.00 14.95 119 CYS A N 1
ATOM 694 C CA . CYS A 1 119 ? -25.846 4.756 2.174 1.00 14.19 119 CYS A CA 1
ATOM 695 C C . CYS A 1 119 ? -27.356 4.798 2.144 1.00 13.49 119 CYS A C 1
ATOM 696 O O . CYS A 1 119 ? -28.023 4.126 2.925 1.00 13.69 119 CYS A O 1
ATOM 699 N N . ALA A 1 120 ? -27.892 5.578 1.221 1.00 13.02 120 ALA A N 1
ATOM 700 C CA . ALA A 1 120 ? -29.313 5.565 0.946 1.00 13.18 120 ALA A CA 1
ATOM 701 C C . ALA A 1 120 ? -29.499 5.407 -0.548 1.00 13.31 120 ALA A C 1
ATOM 702 O O . ALA A 1 120 ? -28.937 6.182 -1.353 1.00 13.39 120 ALA A O 1
ATOM 704 N N . ILE A 1 121 ? -30.260 4.381 -0.915 1.00 13.53 121 ILE A N 1
ATOM 705 C CA . ILE A 1 121 ? -30.659 4.140 -2.292 1.00 13.33 121 ILE A CA 1
ATOM 706 C C . ILE A 1 121 ? -32.104 4.591 -2.455 1.00 13.91 121 ILE A C 1
ATOM 707 O O . ILE A 1 121 ? -33.031 3.970 -1.901 1.00 14.00 121 ILE A O 1
ATOM 712 N N . VAL A 1 122 ? -32.300 5.676 -3.204 1.00 14.10 122 VAL A N 1
ATOM 713 C CA . VAL A 1 122 ? -33.640 6.246 -3.381 1.00 14.57 122 VAL A CA 1
ATOM 714 C C . VAL A 1 122 ? -34.112 5.953 -4.803 1.00 14.87 122 VAL A C 1
ATOM 715 O O . VAL A 1 122 ? -33.548 6.474 -5.780 1.00 15.88 122 VAL A O 1
ATOM 719 N N . VAL A 1 123 ? -35.129 5.106 -4.909 1.00 14.77 123 VAL A N 1
ATOM 720 C CA . VAL A 1 123 ? -35.542 4.535 -6.188 1.00 14.88 123 VAL A CA 1
ATOM 721 C C . VAL A 1 123 ? -36.849 5.187 -6.652 1.00 15.33 123 VAL A C 1
ATOM 722 O O . VAL A 1 123 ? -37.731 5.443 -5.858 1.00 15.54 123 VAL A O 1
ATOM 726 N N . PHE A 1 124 ? -36.954 5.458 -7.946 1.00 16.35 124 PHE A N 1
ATOM 727 C CA . PHE A 1 124 ? -38.235 5.842 -8.536 1.00 17.17 124 PHE A CA 1
ATOM 728 C C . PHE A 1 124 ? -38.435 5.056 -9.834 1.00 17.90 124 PHE A C 1
ATOM 729 O O . PHE A 1 124 ? -37.524 4.356 -10.304 1.00 18.36 124 PHE A O 1
ATOM 737 N N . ASP A 1 125 ? -39.646 5.156 -10.375 1.00 19.53 125 ASP A N 1
ATOM 738 C CA . ASP A 1 125 ? -40.067 4.436 -11.575 1.00 20.24 125 ASP A CA 1
ATOM 739 C C . ASP A 1 125 ? -40.166 5.502 -12.668 1.00 20.51 125 ASP A C 1
ATOM 740 O O . ASP A 1 125 ? -40.905 6.484 -12.531 1.00 20.65 125 ASP A O 1
ATOM 745 N N . ILE A 1 126 ? -39.399 5.316 -13.736 1.00 21.58 126 ILE A N 1
ATOM 746 C CA . ILE A 1 126 ? -39.349 6.294 -14.836 1.00 22.97 126 ILE A CA 1
ATOM 747 C C . ILE A 1 126 ? -40.708 6.522 -15.521 1.00 23.50 126 ILE A C 1
ATOM 748 O O . ILE A 1 126 ? -40.918 7.561 -16.160 1.00 23.52 126 ILE A O 1
ATOM 753 N N . SER A 1 127 ? -41.617 5.554 -15.363 1.00 23.93 127 SER A N 1
ATOM 754 C CA . SER A 1 127 ? -42.942 5.591 -15.996 1.00 24.55 127 SER A CA 1
ATOM 755 C C . SER A 1 127 ? -44.016 6.219 -15.114 1.00 24.49 127 SER A C 1
ATOM 756 O O . SER A 1 127 ? -45.179 6.344 -15.514 1.00 24.93 127 SER A O 1
ATOM 759 N N . ASN A 1 128 ? -43.627 6.614 -13.912 1.00 24.05 128 ASN A N 1
ATOM 760 C CA . ASN A 1 128 ? -44.551 7.189 -12.967 1.00 24.36 128 ASN A CA 1
ATOM 761 C C . ASN A 1 128 ? -43.910 8.400 -12.268 1.00 24.30 128 ASN A C 1
ATOM 762 O O . ASN A 1 128 ? -43.122 8.240 -11.325 1.00 23.61 128 ASN A O 1
ATOM 767 N N . SER A 1 129 ? -44.260 9.605 -12.727 1.00 23.85 129 SER A N 1
ATOM 768 C CA . SER A 1 129 ? -43.603 10.824 -12.241 1.00 23.46 129 SER A CA 1
ATOM 769 C C . SER A 1 129 ? -43.863 11.104 -10.764 1.00 22.90 129 SER A C 1
ATOM 770 O O . SER A 1 129 ? -42.998 11.652 -10.084 1.00 22.55 129 SER A O 1
ATOM 773 N N . ASN A 1 130 ? -45.036 10.708 -10.267 1.00 22.60 130 ASN A N 1
ATOM 774 C CA . ASN A 1 130 ? -45.363 10.828 -8.850 1.00 21.86 130 ASN A CA 1
ATOM 775 C C . ASN A 1 130 ? -44.284 10.210 -7.943 1.00 20.71 130 ASN A C 1
ATOM 776 O O . ASN A 1 130 ? -44.000 10.724 -6.859 1.00 19.65 130 ASN A O 1
ATOM 781 N N . THR A 1 131 ? -43.691 9.112 -8.399 1.00 19.77 131 THR A N 1
ATOM 782 C CA . THR A 1 131 ? -42.671 8.414 -7.618 1.00 19.44 131 THR A CA 1
ATOM 783 C C . THR A 1 131 ? -41.359 9.212 -7.604 1.00 19.19 131 THR A C 1
ATOM 784 O O . THR A 1 131 ? -40.615 9.145 -6.629 1.00 18.81 131 THR A O 1
ATOM 788 N N . LEU A 1 132 ? -41.094 9.963 -8.672 1.00 19.29 132 LEU A N 1
ATOM 789 C CA . LEU A 1 132 ? -39.980 10.927 -8.681 1.00 19.79 132 LEU A CA 1
ATOM 790 C C . LEU A 1 132 ? -40.185 12.047 -7.648 1.00 20.14 132 LEU A C 1
ATOM 791 O O . LEU A 1 132 ? -39.272 12.377 -6.880 1.00 20.15 132 LEU A O 1
ATOM 796 N N . ASP A 1 133 ? -41.380 12.629 -7.636 1.00 21.12 133 ASP A N 1
ATOM 797 C CA . ASP A 1 133 ? -41.714 13.686 -6.682 1.00 22.26 133 ASP A CA 1
ATOM 798 C C . ASP A 1 133 ? -41.495 13.233 -5.230 1.00 22.18 133 ASP A C 1
ATOM 799 O O . ASP A 1 133 ? -40.960 13.983 -4.410 1.00 22.15 133 ASP A O 1
ATOM 804 N N . ARG A 1 134 ? -41.918 12.012 -4.908 1.00 21.62 134 ARG A N 1
ATOM 805 C CA . ARG A 1 134 ? -41.669 11.450 -3.573 1.00 21.40 134 ARG A CA 1
ATOM 806 C C . ARG A 1 134 ? -40.182 11.220 -3.281 1.00 20.27 134 ARG A C 1
ATOM 807 O O . ARG A 1 134 ? -39.712 11.481 -2.173 1.00 19.90 134 ARG A O 1
ATOM 815 N N . ALA A 1 135 ? -39.451 10.711 -4.265 1.00 19.65 135 ALA A N 1
ATOM 816 C CA . ALA A 1 135 ? -38.013 10.513 -4.128 1.00 19.65 135 ALA A CA 1
ATOM 817 C C . ALA A 1 135 ? -37.296 11.821 -3.785 1.00 19.72 135 ALA A C 1
ATOM 818 O O . ALA A 1 135 ? -36.405 11.823 -2.943 1.00 19.20 135 ALA A O 1
ATOM 820 N N . LYS A 1 136 ? -37.695 12.924 -4.428 1.00 19.61 136 LYS A N 1
ATOM 821 C CA . LYS A 1 136 ? -37.091 14.241 -4.157 1.00 19.99 136 LYS A CA 1
ATOM 822 C C . LYS A 1 136 ? -37.310 14.680 -2.711 1.00 20.33 136 LYS A C 1
ATOM 823 O O . LYS A 1 136 ? -36.380 15.178 -2.065 1.00 19.63 136 LYS A O 1
ATOM 829 N N . THR A 1 137 ? -38.542 14.499 -2.223 1.00 20.43 137 THR A N 1
ATOM 830 C CA . THR A 1 137 ? -38.902 14.770 -0.814 1.00 21.00 137 THR A CA 1
ATOM 831 C C . THR A 1 137 ? -38.014 13.947 0.126 1.00 19.76 137 THR A C 1
ATOM 832 O O . THR A 1 137 ? -37.506 14.463 1.131 1.00 19.79 137 THR A O 1
ATOM 836 N N . TRP A 1 138 ? -37.790 12.682 -0.218 1.00 18.96 138 TRP A N 1
ATOM 837 C CA . TRP A 1 138 ? -36.940 11.838 0.624 1.00 17.91 138 TRP A CA 1
ATOM 838 C C . TRP A 1 138 ? -35.474 12.258 0.624 1.00 17.67 138 TRP A C 1
ATOM 839 O O . TRP A 1 138 ? -34.820 12.218 1.675 1.00 17.22 138 TRP A O 1
ATOM 850 N N . VAL A 1 139 ? -34.971 12.653 -0.542 1.00 16.99 139 VAL A N 1
ATOM 851 C CA . VAL A 1 139 ? -33.594 13.144 -0.655 1.00 17.32 139 VAL A CA 1
ATOM 852 C C . VAL A 1 139 ? -33.377 14.363 0.256 1.00 17.46 139 VAL A C 1
ATOM 853 O O . VAL A 1 139 ? -32.385 14.426 0.988 1.00 17.41 139 VAL A O 1
ATOM 857 N N . ASN A 1 140 ? -34.318 15.306 0.218 1.00 19.05 140 ASN A N 1
ATOM 858 C CA . ASN A 1 140 ? -34.287 16.481 1.102 1.00 20.37 140 ASN A CA 1
ATOM 859 C C . ASN A 1 140 ? -34.287 16.136 2.585 1.00 20.38 140 ASN A C 1
ATOM 860 O O . ASN A 1 140 ? -33.524 16.707 3.353 1.00 20.03 140 ASN A O 1
ATOM 865 N N . GLN A 1 141 ? -35.112 15.163 2.982 1.00 20.77 141 GLN A N 1
ATOM 866 C CA . GLN A 1 141 ? -35.131 14.685 4.360 1.00 21.03 141 GLN A CA 1
ATOM 867 C C . GLN A 1 141 ? -33.807 14.049 4.744 1.00 20.22 141 GLN A C 1
ATOM 868 O O . GLN A 1 141 ? -33.288 14.276 5.840 1.00 19.61 141 GLN A O 1
ATOM 874 N N . LEU A 1 142 ? -33.270 13.218 3.853 1.00 19.32 142 LEU A N 1
ATOM 875 C CA . LEU A 1 142 ? -32.008 12.532 4.146 1.00 18.86 142 LEU A CA 1
ATOM 876 C C . LEU A 1 142 ? -30.821 13.494 4.277 1.00 18.43 142 LEU A C 1
ATOM 877 O O . LEU A 1 142 ? -29.997 13.356 5.201 1.00 17.84 142 LEU A O 1
ATOM 882 N N . LYS A 1 143 ? -30.738 14.468 3.375 1.00 18.81 143 LYS A N 1
ATOM 883 C CA . LYS A 1 143 ? -29.667 15.486 3.431 1.00 19.43 143 LYS A CA 1
ATOM 884 C C . LYS A 1 143 ? -29.635 16.244 4.753 1.00 19.31 143 LYS A C 1
ATOM 885 O O . LYS A 1 143 ? -28.572 16.598 5.235 1.00 19.78 143 LYS A O 1
ATOM 891 N N . ILE A 1 144 ? -30.795 16.463 5.349 1.00 19.90 144 ILE A N 1
ATOM 892 C CA . ILE A 1 144 ? -30.871 17.070 6.681 1.00 20.26 144 ILE A CA 1
ATOM 893 C C . ILE A 1 144 ? -30.569 16.108 7.821 1.00 20.39 144 ILE A C 1
ATOM 894 O O . ILE A 1 144 ? -29.874 16.464 8.792 1.00 19.76 144 ILE A O 1
ATOM 899 N N . SER A 1 145 ? -31.096 14.888 7.707 1.00 20.62 145 SER A N 1
ATOM 900 C CA . SER A 1 145 ? -30.942 13.877 8.751 1.00 20.65 145 SER A CA 1
ATOM 901 C C . SER A 1 145 ? -29.488 13.583 9.112 1.00 20.44 145 SER A C 1
ATOM 902 O O . SER A 1 145 ? -29.107 13.623 10.286 1.00 19.73 145 SER A O 1
ATOM 905 N N . SER A 1 146 ? -28.657 13.298 8.116 1.00 20.01 146 SER A N 1
ATOM 906 C CA . SER A 1 146 ? -27.291 12.898 8.416 1.00 19.41 146 SER A CA 1
ATOM 907 C C . SER A 1 146 ? -26.429 12.929 7.161 1.00 18.30 146 SER A C 1
ATOM 908 O O . SER A 1 146 ? -26.899 13.305 6.102 1.00 18.53 146 SER A O 1
ATOM 911 N N . ASN A 1 147 ? -25.165 12.549 7.276 1.00 18.18 147 ASN A N 1
ATOM 912 C CA . ASN A 1 147 ? -24.326 12.448 6.088 1.00 18.04 147 ASN A CA 1
ATOM 913 C C . ASN A 1 147 ? -24.591 11.075 5.477 1.00 18.02 147 ASN A C 1
ATOM 914 O O . ASN A 1 147 ? -24.294 10.063 6.079 1.00 19.72 147 ASN A O 1
ATOM 919 N N . TYR A 1 148 ? -25.249 11.039 4.330 1.00 17.52 148 TYR A N 1
ATOM 920 C CA . TYR A 1 148 ? -25.459 9.778 3.641 1.00 17.16 148 TYR A CA 1
ATOM 921 C C . TYR A 1 148 ? -24.768 9.872 2.307 1.00 16.02 148 TYR A C 1
ATOM 922 O O . TYR A 1 148 ? -24.727 10.946 1.699 1.00 16.10 148 TYR A O 1
ATOM 931 N N . ILE A 1 149 ? -24.229 8.751 1.849 1.00 16.12 149 ILE A N 1
ATOM 932 C CA . ILE A 1 149 ? -23.944 8.596 0.421 1.00 16.13 149 ILE A CA 1
ATOM 933 C C . ILE A 1 149 ? -25.263 8.202 -0.241 1.00 15.50 149 ILE A C 1
ATOM 934 O O . ILE A 1 149 ? -25.795 7.111 0.009 1.00 16.60 149 ILE A O 1
ATOM 939 N N . ILE A 1 150 ? -25.799 9.104 -1.064 1.00 15.24 150 ILE A N 1
ATOM 940 C CA . ILE A 1 150 ? -27.123 8.921 -1.674 1.00 14.42 150 ILE A CA 1
ATOM 941 C C . ILE A 1 150 ? -26.977 8.633 -3.165 1.00 14.58 150 ILE A C 1
ATOM 942 O O . ILE A 1 150 ? -26.288 9.365 -3.888 1.00 15.23 150 ILE A O 1
ATOM 947 N N . ILE A 1 151 ? -27.625 7.555 -3.596 1.00 13.73 151 ILE A N 1
ATOM 948 C CA . ILE A 1 151 ? -27.758 7.226 -5.005 1.00 14.05 151 ILE A CA 1
ATOM 949 C C . ILE A 1 151 ? -29.237 7.242 -5.412 1.00 14.41 151 ILE A C 1
ATOM 950 O O . ILE A 1 151 ? -30.087 6.563 -4.800 1.00 14.47 151 ILE A O 1
ATOM 955 N N . LEU A 1 152 ? -29.533 8.061 -6.418 1.00 14.20 152 LEU A N 1
ATOM 956 C CA . LEU A 1 152 ? -30.883 8.173 -6.936 1.00 15.10 152 LEU A CA 1
ATOM 957 C C . LEU A 1 152 ? -30.970 7.175 -8.075 1.00 15.44 152 LEU A C 1
ATOM 958 O O . LEU A 1 152 ? -30.119 7.172 -8.972 1.00 15.17 152 LEU A O 1
ATOM 963 N N . VAL A 1 153 ? -31.972 6.296 -8.017 1.00 14.96 153 VAL A N 1
ATOM 964 C CA . VAL A 1 153 ? -32.063 5.195 -8.988 1.00 14.94 153 VAL A CA 1
ATOM 965 C C . VAL A 1 153 ? -33.318 5.357 -9.838 1.00 15.18 153 VAL A C 1
ATOM 966 O O . VAL A 1 153 ? -34.443 5.405 -9.316 1.00 15.83 153 VAL A O 1
ATOM 970 N N . ALA A 1 154 ? -33.107 5.462 -11.152 1.00 16.05 154 ALA A N 1
ATOM 971 C CA . ALA A 1 154 ? -34.197 5.513 -12.121 1.00 16.71 154 ALA A CA 1
ATOM 972 C C . ALA A 1 154 ? -34.462 4.093 -12.600 1.00 17.47 154 ALA A C 1
ATOM 973 O O . ALA A 1 154 ? -33.793 3.601 -13.519 1.00 18.38 154 ALA A O 1
ATOM 975 N N . ASN A 1 155 ? -35.409 3.413 -11.953 1.00 16.56 155 ASN A N 1
ATOM 976 C CA . ASN A 1 155 ? -35.710 2.031 -12.307 1.00 16.85 155 ASN A CA 1
ATOM 977 C C . ASN A 1 155 ? -36.796 1.901 -13.403 1.00 17.25 155 ASN A C 1
ATOM 978 O O . ASN A 1 155 ? -37.587 2.823 -13.624 1.00 17.63 155 ASN A O 1
ATOM 983 N N . LYS A 1 156 ? -36.802 0.744 -14.069 1.00 18.90 156 LYS A N 1
ATOM 984 C CA . LYS A 1 156 ? -37.803 0.371 -15.099 1.00 20.62 156 LYS A CA 1
ATOM 985 C C . LYS A 1 156 ? -37.537 0.987 -16.473 1.00 21.81 156 LYS A C 1
ATOM 986 O O . LYS A 1 156 ? -38.467 1.177 -17.270 1.00 22.57 156 LYS A O 1
ATOM 992 N N . ILE A 1 157 ? -36.271 1.285 -16.748 1.00 23.28 157 ILE A N 1
ATOM 993 C CA . ILE A 1 157 ? -35.896 1.903 -18.025 1.00 24.78 157 ILE A CA 1
ATOM 994 C C . ILE A 1 157 ? -36.222 1.016 -19.231 1.00 25.91 157 ILE A C 1
ATOM 995 O O . ILE A 1 157 ? -36.297 1.517 -20.357 1.00 25.97 157 ILE A O 1
ATOM 1000 N N . ASP A 1 158 ? -36.428 -0.286 -18.990 1.00 26.25 158 ASP A N 1
ATOM 1001 C CA . ASP A 1 158 ? -36.863 -1.217 -20.037 1.00 27.10 158 ASP A CA 1
ATOM 1002 C C . ASP A 1 158 ? -38.247 -0.873 -20.598 1.00 28.14 158 ASP A C 1
ATOM 1003 O O . ASP A 1 158 ? -38.600 -1.313 -21.694 1.00 28.38 158 ASP A O 1
ATOM 1008 N N . LYS A 1 159 ? -39.042 -0.123 -19.843 1.00 29.03 159 LYS A N 1
ATOM 1009 C CA . LYS A 1 159 ? -40.382 0.256 -20.297 1.00 30.55 159 LYS A CA 1
ATOM 1010 C C . LYS A 1 159 ? -40.331 1.333 -21.397 1.00 31.95 159 LYS A C 1
ATOM 1011 O O . LYS A 1 159 ? -39.329 2.056 -21.530 1.00 32.02 159 LYS A O 1
ATOM 1017 N N . ASN A 1 160 ? -41.408 1.429 -22.181 1.00 33.36 160 ASN A N 1
ATOM 1018 C CA . ASN A 1 160 ? -41.502 2.426 -23.252 1.00 34.83 160 ASN A CA 1
ATOM 1019 C C . ASN A 1 160 ? -42.386 3.611 -22.857 1.00 35.58 160 ASN A C 1
ATOM 1020 O O . ASN A 1 160 ? -41.949 4.772 -22.885 1.00 37.09 160 ASN A O 1
ATOM 1022 N N . PHE A 1 162 ? -41.551 6.694 -20.705 1.00 37.42 162 PHE A N 1
ATOM 1023 C CA . PHE A 1 162 ? -40.992 7.665 -19.760 1.00 37.26 162 PHE A CA 1
ATOM 1024 C C . PHE A 1 162 ? -42.011 8.752 -19.424 1.00 37.01 162 PHE A C 1
ATOM 1025 O O . PHE A 1 162 ? -42.603 9.364 -20.318 1.00 37.63 162 PHE A O 1
ATOM 1033 N N . GLN A 1 163 ? -42.228 8.978 -18.136 1.00 35.75 163 GLN A N 1
ATOM 1034 C CA . GLN A 1 163 ? -43.084 10.068 -17.683 1.00 34.93 163 GLN A CA 1
ATOM 1035 C C . GLN A 1 163 ? -42.199 11.197 -17.166 1.00 34.07 163 GLN A C 1
ATOM 1036 O O . GLN A 1 163 ? -42.643 12.334 -16.994 1.00 34.06 163 GLN A O 1
ATOM 1042 N N . VAL A 1 164 ? -40.936 10.870 -16.933 1.00 33.07 164 VAL A N 1
ATOM 1043 C CA . VAL A 1 164 ? -39.955 11.843 -16.460 1.00 32.02 164 VAL A CA 1
ATOM 1044 C C . VAL A 1 164 ? -39.027 12.257 -17.595 1.00 31.57 164 VAL A C 1
ATOM 1045 O O . VAL A 1 164 ? -38.961 11.589 -18.620 1.00 31.02 164 VAL A O 1
ATOM 1049 N N . ASP A 1 165 ? -38.340 13.379 -17.402 1.00 31.48 165 ASP A N 1
ATOM 1050 C CA . ASP A 1 165 ? -37.274 13.814 -18.287 1.00 31.79 165 ASP A CA 1
ATOM 1051 C C . ASP A 1 165 ? -35.944 13.460 -17.609 1.00 31.41 165 ASP A C 1
ATOM 1052 O O . ASP A 1 165 ? -35.601 14.036 -16.561 1.00 30.92 165 ASP A O 1
ATOM 1057 N N . ILE A 1 166 ? -35.219 12.498 -18.185 1.00 31.01 166 ILE A N 1
ATOM 1058 C CA . ILE A 1 166 ? -33.958 12.028 -17.594 1.00 31.38 166 ILE A CA 1
ATOM 1059 C C . ILE A 1 166 ? -32.943 13.144 -17.362 1.00 31.22 166 ILE A C 1
ATOM 1060 O O . ILE A 1 166 ? -32.322 13.197 -16.306 1.00 30.73 166 ILE A O 1
ATOM 1065 N N . LEU A 1 167 ? -32.796 14.038 -18.346 1.00 30.92 167 LEU A N 1
ATOM 1066 C CA . LEU A 1 167 ? -31.892 15.175 -18.230 1.00 30.78 167 LEU A CA 1
ATOM 1067 C C . LEU A 1 167 ? -32.233 16.058 -17.040 1.00 30.56 167 LEU A C 1
ATOM 1068 O O . LEU A 1 167 ? -31.328 16.523 -16.335 1.00 30.19 167 LEU A O 1
ATOM 1073 N N . GLU A 1 168 ? -33.528 16.304 -16.824 1.00 29.48 168 GLU A N 1
ATOM 1074 C CA . GLU A 1 168 ? -33.948 17.041 -15.637 1.00 29.64 168 GLU A CA 1
ATOM 1075 C C . GLU A 1 168 ? -33.534 16.275 -14.370 1.00 28.74 168 GLU A C 1
ATOM 1076 O O . GLU A 1 168 ? -33.091 16.877 -13.382 1.00 27.71 168 GLU A O 1
ATOM 1082 N N . VAL A 1 169 ? -33.714 14.952 -14.408 1.00 28.52 169 VAL A N 1
ATOM 1083 C CA . VAL A 1 169 ? -33.383 14.088 -13.267 1.00 28.11 169 VAL A CA 1
ATOM 1084 C C . VAL A 1 169 ? -31.877 14.094 -12.985 1.00 28.18 169 VAL A C 1
ATOM 1085 O O . VAL A 1 169 ? -31.467 14.284 -11.844 1.00 28.26 169 VAL A O 1
ATOM 1089 N N . GLN A 1 170 ? -31.074 13.893 -14.026 1.00 28.71 170 GLN A N 1
ATOM 1090 C CA . GLN A 1 170 ? -29.608 14.050 -13.941 1.00 28.97 170 GLN A CA 1
ATOM 1091 C C . GLN A 1 170 ? -29.186 15.425 -13.439 1.00 28.98 170 GLN A C 1
ATOM 1092 O O . GLN A 1 170 ? -28.290 15.530 -12.604 1.00 28.87 170 GLN A O 1
ATOM 1098 N N . LYS A 1 171 ? -29.840 16.482 -13.924 1.00 28.61 171 LYS A N 1
ATOM 1099 C CA . LYS A 1 171 ? -29.543 17.827 -13.418 1.00 28.12 171 LYS A CA 1
ATOM 1100 C C . LYS A 1 171 ? -29.869 17.931 -11.938 1.00 27.74 171 LYS A C 1
ATOM 1101 O O . LYS A 1 171 ? -29.062 18.471 -11.158 1.00 27.36 171 LYS A O 1
ATOM 1104 N N . TYR A 1 172 ? -31.039 17.389 -11.559 1.00 26.15 172 TYR A N 1
ATOM 1105 C CA . TYR A 1 172 ? -31.478 17.355 -10.172 1.00 25.47 172 TYR A CA 1
ATOM 1106 C C . TYR A 1 172 ? -30.414 16.704 -9.284 1.00 25.06 172 TYR A C 1
ATOM 1107 O O . TYR A 1 172 ? -30.096 17.237 -8.221 1.00 25.28 172 TYR A O 1
ATOM 1116 N N . ALA A 1 173 ? -29.891 15.560 -9.726 1.00 24.32 173 ALA A N 1
ATOM 1117 C CA . ALA A 1 173 ? -28.919 14.798 -8.934 1.00 24.77 173 ALA A CA 1
ATOM 1118 C C . ALA A 1 173 ? -27.599 15.558 -8.761 1.00 24.84 173 ALA A C 1
ATOM 1119 O O . ALA A 1 173 ? -27.015 15.551 -7.678 1.00 23.41 173 ALA A O 1
ATOM 1121 N N . GLN A 1 174 ? -27.156 16.222 -9.829 1.00 25.43 174 GLN A N 1
ATOM 1122 C CA . GLN A 1 174 ? -25.972 17.095 -9.784 1.00 26.03 174 GLN A CA 1
ATOM 1123 C C . GLN A 1 174 ? -26.154 18.250 -8.799 1.00 26.32 174 GLN A C 1
ATOM 1124 O O . GLN A 1 174 ? -25.278 18.537 -7.976 1.00 26.18 174 GLN A O 1
ATOM 1130 N N . ASP A 1 175 ? -27.318 18.889 -8.863 1.00 26.68 175 ASP A N 1
ATOM 1131 C CA . ASP A 1 175 ? -27.614 20.027 -8.022 1.00 26.84 175 ASP A CA 1
ATOM 1132 C C . ASP A 1 175 ? -27.631 19.635 -6.565 1.00 26.70 175 ASP A C 1
ATOM 1133 O O . ASP A 1 175 ? -27.326 20.449 -5.682 1.00 26.84 175 ASP A O 1
ATOM 1138 N N . ASN A 1 176 ? -27.984 18.378 -6.314 1.00 25.36 176 ASN A N 1
ATOM 1139 C CA . ASN A 1 176 ? -28.075 17.908 -4.953 1.00 24.34 176 ASN A CA 1
ATOM 1140 C C . ASN A 1 176 ? -26.932 17.004 -4.589 1.00 23.16 176 ASN A C 1
ATOM 1141 O O . ASN A 1 176 ? -26.921 16.447 -3.495 1.00 23.11 176 ASN A O 1
ATOM 1146 N N . ASN A 1 177 ? -25.959 16.888 -5.499 1.00 22.11 177 ASN A N 1
ATOM 1147 C CA . ASN A 1 177 ? -24.721 16.148 -5.226 1.00 21.52 177 ASN A CA 1
ATOM 1148 C C . ASN A 1 177 ? -24.999 14.687 -4.878 1.00 20.54 177 ASN A C 1
ATOM 1149 O O . ASN A 1 177 ? -24.509 14.157 -3.886 1.00 19.95 177 ASN A O 1
ATOM 1154 N N . LEU A 1 178 ? -25.807 14.058 -5.724 1.00 18.90 178 LEU A N 1
ATOM 1155 C CA . LEU A 1 178 ? -26.184 12.656 -5.572 1.00 17.60 178 LEU A CA 1
ATOM 1156 C C . LEU A 1 178 ? -25.480 11.878 -6.668 1.00 17.44 178 LEU A C 1
ATOM 1157 O O . LEU A 1 178 ? -25.214 12.432 -7.762 1.00 17.08 178 LEU A O 1
ATOM 1162 N N . LEU A 1 179 ? -25.169 10.619 -6.371 1.00 15.82 179 LEU A N 1
ATOM 1163 C CA . LEU A 1 179 ? -24.945 9.623 -7.406 1.00 16.19 179 LEU A CA 1
ATOM 1164 C C . LEU A 1 179 ? -26.268 9.356 -8.141 1.00 15.66 179 LEU A C 1
ATOM 1165 O O . LEU A 1 179 ? -27.364 9.537 -7.585 1.00 14.89 179 LEU A O 1
ATOM 1170 N N . PHE A 1 180 ? -26.156 9.006 -9.413 1.00 16.29 180 PHE A N 1
ATOM 1171 C CA . PHE A 1 180 ? -27.336 8.709 -10.236 1.00 17.02 180 PHE A CA 1
ATOM 1172 C C . PHE A 1 180 ? -27.082 7.502 -11.150 1.00 17.18 180 PHE A C 1
ATOM 1173 O O . PHE A 1 180 ? -26.008 7.359 -11.725 1.00 16.21 180 PHE A O 1
ATOM 1181 N N . ILE A 1 181 ? -28.080 6.623 -11.279 1.00 18.14 181 ILE A N 1
ATOM 1182 C CA . ILE A 1 181 ? -27.965 5.485 -12.176 1.00 17.92 181 ILE A CA 1
ATOM 1183 C C . ILE A 1 181 ? -29.355 5.112 -12.738 1.00 18.43 181 ILE A C 1
ATOM 1184 O O . ILE A 1 181 ? -30.378 5.311 -12.083 1.00 18.37 181 ILE A O 1
ATOM 1189 N N . GLN A 1 182 ? -29.382 4.639 -13.978 1.00 18.46 182 GLN A N 1
ATOM 1190 C CA . GLN A 1 182 ? -30.613 4.172 -14.608 1.00 18.37 182 GLN A CA 1
ATOM 1191 C C . GLN A 1 182 ? -30.552 2.659 -14.646 1.00 18.12 182 GLN A C 1
ATOM 1192 O O . GLN A 1 182 ? -29.544 2.094 -15.067 1.00 17.90 182 GLN A O 1
ATOM 1198 N N . THR A 1 183 ? -31.624 2.010 -14.186 1.00 17.84 183 THR A N 1
ATOM 1199 C CA . THR A 1 183 ? -31.614 0.554 -14.026 1.00 16.90 183 THR A CA 1
ATOM 1200 C C . THR A 1 183 ? -32.871 -0.143 -14.570 1.00 16.79 183 THR A C 1
ATOM 1201 O O . THR A 1 183 ? -33.925 0.479 -14.760 1.00 16.37 183 THR A O 1
ATOM 1205 N N . SER A 1 184 ? -32.727 -1.443 -14.820 1.00 16.96 184 SER A N 1
ATOM 1206 C CA . SER A 1 184 ? -33.866 -2.330 -15.002 1.00 18.21 184 SER A CA 1
ATOM 1207 C C . SER A 1 184 ? -33.644 -3.595 -14.182 1.00 17.71 184 SER A C 1
ATOM 1208 O O . SER A 1 184 ? -32.695 -4.353 -14.416 1.00 18.51 184 SER A O 1
ATOM 1211 N N . ALA A 1 185 ? -34.500 -3.808 -13.180 1.00 18.92 185 ALA A N 1
ATOM 1212 C CA . ALA A 1 185 ? -34.542 -5.098 -12.472 1.00 19.09 185 ALA A CA 1
ATOM 1213 C C . ALA A 1 185 ? -34.973 -6.208 -13.425 1.00 19.41 185 ALA A C 1
ATOM 1214 O O . ALA A 1 185 ? -34.533 -7.344 -13.297 1.00 20.03 185 ALA A O 1
ATOM 1216 N N . LYS A 1 186 ? -35.845 -5.871 -14.372 1.00 20.30 186 LYS A N 1
ATOM 1217 C CA . LYS A 1 186 ? -36.341 -6.845 -15.364 1.00 20.69 186 LYS A CA 1
ATOM 1218 C C . LYS A 1 186 ? -35.211 -7.432 -16.226 1.00 21.23 186 LYS A C 1
ATOM 1219 O O . LYS A 1 186 ? -35.068 -8.652 -16.322 1.00 20.75 186 LYS A O 1
ATOM 1225 N N . THR A 1 187 ? -34.384 -6.576 -16.829 1.00 22.39 187 THR A N 1
ATOM 1226 C CA . THR A 1 187 ? -33.299 -7.069 -17.698 1.00 22.92 187 THR A CA 1
ATOM 1227 C C . THR A 1 187 ? -31.991 -7.287 -16.937 1.00 23.36 187 THR A C 1
ATOM 1228 O O . THR A 1 187 ? -31.083 -7.962 -17.426 1.00 23.34 187 THR A O 1
ATOM 1232 N N . GLY A 1 188 ? -31.900 -6.720 -15.730 1.00 23.46 188 GLY A N 1
ATOM 1233 C CA . GLY A 1 188 ? -30.655 -6.761 -14.947 1.00 23.16 188 GLY A CA 1
ATOM 1234 C C . GLY A 1 188 ? -29.719 -5.575 -15.186 1.00 22.93 188 GLY A C 1
ATOM 1235 O O . GLY A 1 188 ? -28.658 -5.471 -14.560 1.00 23.81 188 GLY A O 1
ATOM 1236 N N . THR A 1 189 ? -30.107 -4.678 -16.083 1.00 22.65 189 THR A N 1
ATOM 1237 C CA . THR A 1 189 ? -29.266 -3.525 -16.431 1.00 22.80 189 THR A CA 1
ATOM 1238 C C . THR A 1 189 ? -28.888 -2.649 -15.222 1.00 21.60 189 THR A C 1
ATOM 1239 O O . THR A 1 189 ? -29.764 -2.092 -14.565 1.00 21.83 189 THR A O 1
ATOM 1243 N N . ASN A 1 190 ? -27.583 -2.543 -14.950 1.00 20.48 190 ASN A N 1
ATOM 1244 C CA . ASN A 1 190 ? -27.027 -1.590 -13.955 1.00 19.35 190 ASN A CA 1
ATOM 1245 C C . ASN A 1 190 ? -27.390 -1.873 -12.492 1.00 18.87 190 ASN A C 1
ATOM 1246 O O . ASN A 1 190 ? -27.118 -1.057 -11.607 1.00 17.29 190 ASN A O 1
ATOM 1251 N N . ILE A 1 191 ? -27.989 -3.034 -12.242 1.00 18.02 191 ILE A N 1
ATOM 1252 C CA . ILE A 1 191 ? -28.370 -3.416 -10.876 1.00 17.97 191 ILE A CA 1
ATOM 1253 C C . ILE A 1 191 ? -27.165 -3.579 -9.964 1.00 17.68 191 ILE A C 1
ATOM 1254 O O . ILE A 1 191 ? -27.117 -2.945 -8.904 1.00 17.14 191 ILE A O 1
ATOM 1259 N N . LYS A 1 192 ? -26.191 -4.399 -10.376 1.00 17.75 192 LYS A N 1
ATOM 1260 C CA . LYS A 1 192 ? -24.949 -4.563 -9.620 1.00 18.79 192 LYS A CA 1
ATOM 1261 C C . LYS A 1 192 ? -24.206 -3.235 -9.543 1.00 17.89 192 LYS A C 1
ATOM 1262 O O . LYS A 1 192 ? -23.588 -2.923 -8.512 1.00 17.54 192 LYS A O 1
ATOM 1268 N N . ASN A 1 193 ? -24.310 -2.448 -10.614 1.00 17.49 193 ASN A N 1
ATOM 1269 C CA . ASN A 1 193 ? -23.616 -1.158 -10.715 1.00 17.71 193 ASN A CA 1
ATOM 1270 C C . ASN A 1 193 ? -24.091 -0.150 -9.654 1.00 17.27 193 ASN A C 1
ATOM 1271 O O . ASN A 1 193 ? -23.339 0.726 -9.241 1.00 16.17 193 ASN A O 1
ATOM 1276 N N . ILE A 1 194 ? -25.336 -0.284 -9.191 1.00 16.68 194 ILE A N 1
ATOM 1277 C CA . ILE A 1 194 ? -25.775 0.550 -8.056 1.00 16.56 194 ILE A CA 1
ATOM 1278 C C . ILE A 1 194 ? -24.745 0.421 -6.928 1.00 16.13 194 ILE A C 1
ATOM 1279 O O . ILE A 1 194 ? -24.281 1.402 -6.360 1.00 15.95 194 ILE A O 1
ATOM 1284 N N . PHE A 1 195 ? -24.396 -0.812 -6.605 1.00 16.32 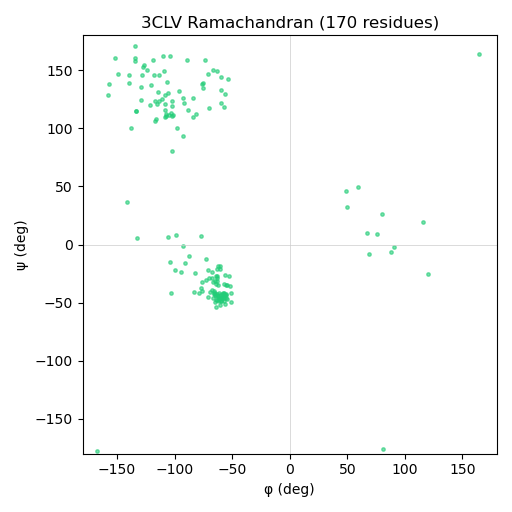195 PHE A N 1
ATOM 1285 C CA . PHE A 1 195 ? -23.572 -1.099 -5.462 1.00 16.92 195 PHE A CA 1
ATOM 1286 C C . PHE A 1 195 ? -22.098 -0.915 -5.782 1.00 17.59 195 PHE A C 1
ATOM 1287 O O . PHE A 1 195 ? -21.320 -0.609 -4.887 1.00 16.68 195 PHE A O 1
ATOM 1295 N N . TYR A 1 196 ? -21.735 -1.030 -7.063 1.00 18.14 196 TYR A N 1
ATOM 1296 C CA . TYR A 1 196 ? -20.353 -0.736 -7.487 1.00 19.36 196 TYR A CA 1
ATOM 1297 C C . TYR A 1 196 ? -20.048 0.731 -7.222 1.00 19.31 196 TYR A C 1
ATOM 1298 O O . TYR A 1 196 ? -18.997 1.058 -6.651 1.00 19.13 196 TYR A O 1
ATOM 1307 N N . MET A 1 197 ? -20.977 1.594 -7.636 1.00 18.89 197 MET A N 1
ATOM 1308 C CA . MET A 1 197 ? -20.875 3.041 -7.470 1.00 19.99 197 MET A CA 1
ATOM 1309 C C . MET A 1 197 ? -20.815 3.437 -5.994 1.00 19.47 197 MET A C 1
ATOM 1310 O O . MET A 1 197 ? -19.963 4.254 -5.591 1.00 19.41 197 MET A O 1
ATOM 1315 N N . LEU A 1 198 ? -21.712 2.851 -5.191 1.00 18.74 198 LEU A N 1
ATOM 1316 C CA . LEU A 1 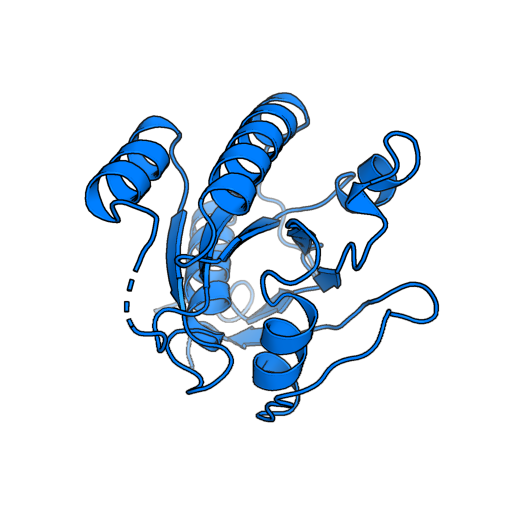198 ? -21.710 3.062 -3.742 1.00 18.21 198 LEU A CA 1
ATOM 1317 C C . LEU A 1 198 ? -20.409 2.622 -3.095 1.00 18.36 198 LEU A C 1
ATOM 1318 O O . LEU A 1 198 ? -19.846 3.350 -2.282 1.00 18.35 198 LEU A O 1
ATOM 1323 N N . ALA A 1 199 ? -19.955 1.416 -3.429 1.00 18.54 199 ALA A N 1
ATOM 1324 C CA . ALA A 1 199 ? -18.716 0.883 -2.880 1.00 18.85 199 ALA A CA 1
ATOM 1325 C C . ALA A 1 199 ? -17.503 1.764 -3.244 1.00 19.48 199 ALA A C 1
ATOM 1326 O O . ALA A 1 199 ? -16.651 2.047 -2.379 1.00 18.42 199 ALA A O 1
ATOM 1328 N N . GLU A 1 200 ? -17.431 2.203 -4.503 1.00 19.81 200 GLU A N 1
ATOM 1329 C CA . GLU A 1 200 ? -16.376 3.159 -4.930 1.00 21.23 200 GLU A CA 1
ATOM 1330 C C . GLU A 1 200 ? -16.391 4.426 -4.055 1.00 20.54 200 GLU A C 1
ATOM 1331 O O . GLU A 1 200 ? -15.358 4.899 -3.592 1.00 20.65 200 GLU A O 1
ATOM 1337 N N . GLU A 1 201 ? -17.588 4.962 -3.828 1.00 20.29 201 GLU A N 1
ATOM 1338 C CA . GLU A 1 201 ? -17.763 6.133 -2.990 1.00 19.29 201 GLU A CA 1
ATOM 1339 C C . GLU A 1 201 ? -17.405 5.881 -1.501 1.00 19.36 201 GLU A C 1
ATOM 1340 O O . GLU A 1 201 ? -16.779 6.728 -0.871 1.00 18.12 201 GLU A O 1
ATOM 1346 N N . ILE A 1 202 ? -17.794 4.730 -0.942 1.00 19.11 202 ILE A N 1
ATOM 1347 C CA . ILE A 1 202 ? -17.401 4.404 0.436 1.00 19.75 202 ILE A CA 1
ATOM 1348 C C . ILE A 1 202 ? -15.870 4.359 0.552 1.00 20.85 202 ILE A C 1
ATOM 1349 O O . ILE A 1 202 ? -15.301 4.921 1.486 1.00 20.47 202 ILE A O 1
ATOM 1354 N N . TYR A 1 203 ? -15.220 3.702 -0.409 1.00 22.10 203 TYR A N 1
ATOM 1355 C CA . TYR A 1 203 ? -13.765 3.537 -0.397 1.00 24.81 203 TYR A CA 1
ATOM 1356 C C . TYR A 1 203 ? -13.059 4.890 -0.462 1.00 25.41 203 TYR A C 1
ATOM 1357 O O . TYR A 1 203 ? -12.145 5.170 0.316 1.00 25.69 203 TYR A O 1
ATOM 1366 N N . LYS A 1 204 ? -13.501 5.709 -1.409 1.00 25.80 204 LYS A N 1
ATOM 1367 C CA . LYS A 1 204 ? -13.017 7.068 -1.584 1.00 26.87 204 LYS A CA 1
ATOM 1368 C C . LYS A 1 204 ? -13.081 7.812 -0.248 1.00 26.68 204 LYS A C 1
ATOM 1369 O O . LYS A 1 204 ? -12.149 8.532 0.114 1.00 26.92 204 LYS A O 1
ATOM 1375 N N . ASN A 1 205 ? -14.171 7.612 0.491 1.00 26.14 205 ASN A N 1
ATOM 1376 C CA . ASN A 1 205 ? -14.336 8.224 1.795 1.00 25.84 205 ASN A CA 1
ATOM 1377 C C . ASN A 1 205 ? -13.453 7.679 2.904 1.00 27.15 205 ASN A C 1
ATOM 1378 O O . ASN A 1 205 ? -12.900 8.458 3.683 1.00 27.59 205 ASN A O 1
ATOM 1383 N N . ILE A 1 206 ? -13.349 6.353 2.990 1.00 28.09 206 ILE A N 1
ATOM 1384 C CA . ILE A 1 206 ? -12.466 5.679 3.953 1.00 30.13 206 ILE A CA 1
ATOM 1385 C C . ILE A 1 206 ? -11.036 6.152 3.713 1.00 31.08 206 ILE A C 1
ATOM 1386 O O . ILE A 1 206 ? -10.307 6.427 4.659 1.00 31.12 206 ILE A O 1
ATOM 1391 N N . ILE A 1 207 ? -10.646 6.200 2.436 1.00 32.27 207 ILE A N 1
ATOM 1392 C CA . ILE A 1 207 ? -9.374 6.785 2.012 1.00 33.95 207 ILE A CA 1
ATOM 1393 C C . ILE A 1 207 ? -9.384 8.309 2.188 1.00 34.47 207 ILE A C 1
ATOM 1394 O O . ILE A 1 207 ? -8.339 8.919 2.433 1.00 35.37 207 ILE A O 1
#

Nearest PDB structures (foldseek):
  3clv-assembly1_A-2  TM=1.006E+00  e=2.460E-36  unclassified
  8p3g-assembly1_B  TM=8.658E-01  e=1.568E-13  Homo sapiens
  8p3h-assembly1_A  TM=8.649E-01  e=4.118E-13  Homo sapiens
  2nzj-assembly2_B  TM=8.117E-01  e=5.842E-11  Homo sapiens
  2dpx-assembly2_B  TM=8.845E-01  e=5.634E-09  Homo sapiens

CATH classification: 3.40.50.300

Organism: Plasmodium falciparum (isolate 3D7) (NCBI:txid36329)

B-factor: mean 23.75, std 9.21, range [11.34, 67.49]

Foldseek 3Di:
DDDQDPAAQEEEDFDPPLQSVLLVCCQPPVDGDPDDDQDDDWDWDKDWDQLVCVADNVRRTYMYIYTYCRPVNPPPVRCVVSLPRGQAYEYTGEQADVVRVVVSLVVLVVNVVPDDHQYEYEHEDPVDPGPDDVVVVVVVCVVSVHHYDYYYSPVSRCSVVVVSVVSVVSRVVND

Radius of gyration: 15.27 Å; Cα contacts (8 Å, |Δi|>4): 326; chains: 1; bounding box: 41×34×36 Å

Sequence (175 aa):
GMEKKSSYKTVLLGESSVGKSSIVLRLTKDTFHEENTNTTIGASFCCTYVVNLNDNYNENLCNIKFDDIWDTAGQERYASIVPLYYRGATCAIVVFDISNSNTLDRAKTWVNQLKISSNYIIILVANKIDKNFQVDILEVQKYAQDNNLLFIQTSAKTGTNIKNIFYMLAEEIYKNII